Protein AF-A0A6S6PPZ7-F1 (afdb_monomer_lite)

Sequence (351 aa):
MKSNSYSPRLRQAYLVYDNSKENFHFLAGQAWSMLTPGRIGIVPRQESLPETIDAAMIAGQTWARQWQVRITQDFFKHKLWLGLSIENPQTLYDTTGYTTDGDERVLLPGGKVATINKDGTGLTNNGPFSNEIAPDVIAKIAYDPHWGHYEIEGIAHFAHDRVSWVGGGHNYTAPTGGGGGSMILPVIPHKVEVRIAGLAGYGIGRYGSVLLPDATINAQGKPQPLFSAQGTAGIIAHPSARFVVYGYFGTQWAGRNYSTLNGSAYGYGNPNAINTGCNIEMSSMPCTANIHSVMEGTIGAWWRFFKGRYGTVEFGTQLAYSRVQAYQGVGGKPHTSESQLFFDLRYLPFQ

Organism: Acetobacter aceti (NCBI:txid435)

Foldseek 3Di:
DQDDDPDDDDQWDWDKDQDPVQQKIKIFFWAKDQLFDAQAASDGPRGDADPDPDPLGFWQGFIHTFTKIKMKGADPNRFKMKMKMFTAADFFEDWFLFDADPQRWTQFPPGKTKPQWGQDPDPPDRDTDGPFPGTKMKIKMWGHDPWKIKMKMKIKGKRKMWIDDVPDTDIAIDIWMWMWMKMWGCPDPPFKIKIKIKIWIWQRQCRTSVSAGQFYAASSRHTGTKTKMKMKIKMWGPPDPFKIKMKMKIKIFTHWDWDADPLGTTGALGQAAWCQCVVPPPDPGDHSFRWGMKMKIKIKMKGFPDDDLQFTKIKMKMWMKMKTWGHHYHNGIDIDMDIDIDIDIDTGRDD

Secondary structure (DSSP, 8-state):
----SSS---S-EEEEEEETTTTEEEEEEEEE-TTSPBSSTT-TT-B-----S-TT--TT-B--EEEEEEEEEEETTTTEEEEEEEE-----EE-TTPEE-TTSPEEPTTS-EEESEEE--BTTB--EEE--SS-EEEEEEEE--SS-EEEEEEEEEEEEEEEEETTEEEEEEEEEEEEEEEEEEEEETTTEEEEEEEEEEES-GGGBTT---SEEE-TT--EEEPEEEEEEEEEEEEEETTEEEEEEEEEEEE--EEEEETTEEEEET-TT-B-TTTTSTT-SS-----EEEEEEEEEEEEEEEEEETTEEEEEEEEEEEEEEEEPPBBTB--EEEEEEEEEEEEEETT-

pLDDT: mean 91.88, std 10.16, range [36.62, 98.75]

Structure (mmCIF, N/CA/C/O backbone):
data_AF-A0A6S6PPZ7-F1
#
_entry.id   AF-A0A6S6PPZ7-F1
#
loop_
_atom_site.group_PDB
_atom_site.id
_atom_site.type_symbol
_atom_site.label_atom_id
_atom_site.label_alt_id
_atom_site.label_comp_id
_atom_site.label_asym_id
_atom_site.label_entity_id
_atom_site.label_seq_id
_atom_site.pdbx_PDB_ins_code
_atom_site.Cartn_x
_atom_site.Cartn_y
_atom_site.Cartn_z
_atom_site.occupancy
_atom_site.B_iso_or_equiv
_atom_site.auth_seq_id
_atom_site.auth_comp_id
_atom_site.auth_asym_id
_atom_site.auth_atom_id
_atom_site.pdbx_PDB_model_num
ATOM 1 N N . MET A 1 1 ? 5.567 -10.027 -0.190 1.00 36.62 1 MET A N 1
ATOM 2 C CA . MET A 1 1 ? 4.602 -10.759 0.673 1.00 36.62 1 MET A CA 1
ATOM 3 C C . MET A 1 1 ? 4.443 -10.045 2.028 1.00 36.62 1 MET A C 1
ATOM 5 O O . MET A 1 1 ? 5.303 -10.166 2.904 1.00 36.62 1 MET A O 1
ATOM 9 N N . LYS A 1 2 ? 3.387 -9.235 2.214 1.00 42.44 2 LYS A N 1
ATOM 10 C CA . LYS A 1 2 ? 3.214 -8.404 3.431 1.00 42.44 2 LYS A CA 1
ATOM 11 C C . LYS A 1 2 ? 2.820 -9.197 4.691 1.00 42.44 2 LYS A C 1
ATOM 13 O O . LYS A 1 2 ? 3.107 -8.764 5.807 1.00 42.44 2 LYS A O 1
ATOM 18 N N . SER A 1 3 ? 2.237 -10.383 4.527 1.00 47.03 3 SER A N 1
ATOM 19 C CA . SER A 1 3 ? 2.004 -11.379 5.580 1.00 47.03 3 SER A CA 1
ATOM 20 C C . SER A 1 3 ? 2.467 -12.742 5.051 1.00 47.03 3 SER A C 1
ATOM 22 O O . SER A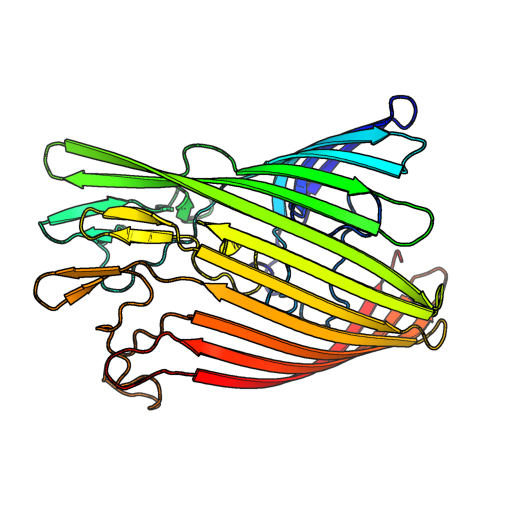 1 3 ? 2.163 -13.081 3.917 1.00 47.03 3 SER A O 1
ATOM 24 N N . ASN A 1 4 ? 3.254 -13.487 5.827 1.00 52.12 4 ASN A N 1
ATOM 25 C CA . ASN A 1 4 ? 3.601 -14.889 5.558 1.00 52.12 4 ASN A CA 1
ATOM 26 C C . ASN A 1 4 ? 3.372 -15.643 6.873 1.00 52.12 4 ASN A C 1
ATOM 28 O O . ASN A 1 4 ? 3.776 -15.137 7.923 1.00 52.12 4 ASN A O 1
ATOM 32 N N . SER A 1 5 ? 2.700 -16.790 6.801 1.00 57.59 5 SER A N 1
ATOM 33 C CA . SER A 1 5 ? 2.273 -17.587 7.956 1.00 57.59 5 SER A CA 1
ATOM 34 C C . SER A 1 5 ? 3.145 -18.824 8.206 1.00 57.59 5 SER A C 1
ATOM 36 O O . SER A 1 5 ? 2.936 -19.501 9.204 1.00 57.59 5 SER A O 1
ATOM 38 N N . TYR A 1 6 ? 4.110 -19.128 7.329 1.00 66.50 6 TYR A N 1
ATOM 39 C CA . TYR A 1 6 ? 4.909 -20.357 7.418 1.00 66.50 6 TYR A CA 1
ATOM 40 C C . TYR A 1 6 ? 6.131 -20.240 8.347 1.00 66.50 6 TYR A C 1
ATOM 42 O O . TYR A 1 6 ? 6.417 -21.149 9.117 1.00 66.50 6 TYR A O 1
ATOM 50 N N . SER A 1 7 ? 6.840 -19.108 8.307 1.00 77.69 7 SER A N 1
ATOM 51 C CA . SER A 1 7 ? 8.012 -18.844 9.157 1.00 77.69 7 SER A CA 1
ATOM 52 C C . SER A 1 7 ? 7.666 -17.823 10.240 1.00 77.69 7 SER A C 1
ATOM 54 O O . SER A 1 7 ? 7.069 -16.792 9.901 1.00 77.69 7 SER A O 1
ATOM 56 N N . PRO A 1 8 ? 8.095 -18.018 11.508 1.00 81.00 8 PRO A N 1
ATOM 57 C CA . PRO A 1 8 ? 8.067 -16.953 12.502 1.00 81.00 8 PRO A CA 1
ATOM 58 C C . PRO A 1 8 ? 8.709 -15.686 11.929 1.00 81.00 8 PRO A C 1
ATOM 60 O O . PRO A 1 8 ? 9.790 -15.732 11.341 1.00 81.00 8 PRO A O 1
ATOM 63 N N . ARG A 1 9 ? 8.015 -14.552 12.059 1.00 80.12 9 ARG A N 1
ATOM 64 C CA . ARG A 1 9 ? 8.489 -13.247 11.588 1.00 80.12 9 ARG A CA 1
ATOM 65 C C . ARG A 1 9 ? 8.015 -12.137 12.506 1.00 80.12 9 ARG A C 1
ATOM 67 O O . ARG A 1 9 ? 6.903 -12.185 13.035 1.00 80.12 9 ARG A O 1
ATOM 74 N N . LEU A 1 10 ? 8.830 -11.096 12.625 1.00 87.00 10 LEU A N 1
ATOM 75 C CA . LEU A 1 10 ? 8.452 -9.895 13.352 1.00 87.00 10 LEU A CA 1
ATOM 76 C C . LEU A 1 10 ? 7.278 -9.202 12.639 1.00 87.00 10 LEU A C 1
ATOM 78 O O . LEU A 1 10 ? 7.382 -8.828 11.468 1.00 87.00 10 LEU A O 1
ATOM 82 N N . ARG A 1 11 ? 6.145 -9.040 13.337 1.00 86.12 11 ARG A N 1
ATOM 83 C CA . ARG A 1 11 ? 5.008 -8.229 12.861 1.00 86.12 11 ARG A CA 1
ATOM 84 C C . ARG A 1 11 ? 5.074 -6.823 13.439 1.00 86.12 11 ARG A C 1
ATOM 86 O O . ARG A 1 11 ? 4.988 -5.869 12.672 1.00 86.12 11 ARG A O 1
ATOM 93 N N . GLN A 1 12 ? 5.242 -6.707 14.753 1.00 91.81 12 GLN A N 1
ATOM 94 C CA . GLN A 1 12 ? 5.376 -5.435 15.455 1.00 91.81 12 GLN A CA 1
ATOM 95 C C . GLN A 1 12 ? 6.341 -5.587 16.638 1.00 91.81 12 GLN A C 1
ATOM 97 O O . GLN A 1 12 ? 6.221 -6.551 17.391 1.00 91.81 12 GLN A O 1
ATOM 102 N N . ALA A 1 13 ? 7.274 -4.651 16.788 1.00 95.56 13 ALA A N 1
ATOM 103 C CA . ALA A 1 13 ? 8.125 -4.479 17.964 1.00 95.56 13 ALA A CA 1
ATOM 104 C C . ALA A 1 13 ? 8.526 -3.008 18.042 1.00 95.56 13 ALA A C 1
ATOM 106 O O . ALA A 1 13 ? 9.268 -2.519 17.191 1.00 95.56 13 ALA A O 1
ATOM 107 N N . TYR A 1 14 ? 7.994 -2.302 19.031 1.00 96.19 14 TYR A N 1
ATOM 108 C CA . TYR A 1 14 ? 8.165 -0.863 19.167 1.00 96.19 14 TYR A CA 1
ATOM 109 C C . TYR A 1 14 ? 8.052 -0.432 20.628 1.00 96.19 14 TYR A C 1
ATOM 111 O O . TYR A 1 14 ? 7.488 -1.139 21.464 1.00 96.19 14 TYR A O 1
ATOM 119 N N . LEU A 1 15 ? 8.593 0.746 20.907 1.00 96.88 15 LEU A N 1
ATOM 120 C CA . LEU A 1 15 ? 8.482 1.471 22.163 1.00 96.88 15 LEU A CA 1
ATOM 121 C C . LEU A 1 15 ? 7.444 2.581 22.004 1.00 96.88 15 LEU A C 1
ATOM 123 O O . LEU A 1 15 ? 7.346 3.179 20.931 1.00 96.88 15 LEU A O 1
ATOM 127 N N . VAL A 1 16 ? 6.695 2.854 23.071 1.00 96.12 16 VAL A N 1
ATOM 128 C CA . VAL A 1 16 ? 5.728 3.957 23.135 1.00 96.12 16 VAL A CA 1
ATOM 129 C C . VAL A 1 16 ? 5.995 4.789 24.376 1.00 96.12 16 VAL A C 1
ATOM 131 O O . VAL A 1 16 ? 6.239 4.242 25.452 1.00 96.12 16 VAL A O 1
ATOM 134 N N . TYR A 1 17 ? 5.910 6.101 24.215 1.00 95.69 17 TYR A N 1
ATOM 135 C CA . TYR A 1 17 ? 5.786 7.065 25.296 1.00 95.69 17 TYR A CA 1
ATOM 136 C C . TYR A 1 17 ? 4.481 7.839 25.091 1.00 95.69 17 TYR A C 1
ATOM 138 O O . TYR A 1 17 ? 4.272 8.404 24.020 1.00 95.69 17 TYR A O 1
ATOM 146 N N . ASP A 1 18 ? 3.612 7.831 26.098 1.00 93.69 18 ASP A N 1
ATOM 147 C CA . ASP A 1 18 ? 2.298 8.484 26.088 1.00 93.69 18 ASP A CA 1
ATOM 148 C C . ASP A 1 18 ? 2.219 9.402 27.310 1.00 93.69 18 ASP A C 1
ATOM 150 O O . ASP A 1 18 ? 2.434 8.960 28.447 1.00 93.69 18 ASP A O 1
ATOM 154 N N . ASN A 1 19 ? 1.970 10.689 27.074 1.00 92.00 19 ASN A N 1
ATOM 155 C CA . ASN A 1 19 ? 1.790 11.681 28.120 1.00 92.00 19 ASN A CA 1
ATOM 156 C C . ASN A 1 19 ? 0.467 12.422 27.933 1.00 92.00 19 ASN A C 1
ATOM 158 O O . ASN A 1 19 ? 0.399 13.478 27.304 1.00 92.00 19 ASN A O 1
ATOM 162 N N . SER A 1 20 ? -0.578 11.925 28.590 1.00 86.25 20 SER A N 1
ATOM 163 C CA . SER A 1 20 ? -1.918 12.519 28.537 1.00 86.25 20 SER A CA 1
ATOM 164 C C . SER A 1 20 ? -2.048 13.871 29.262 1.00 86.25 20 SER A C 1
ATOM 166 O O . SER A 1 20 ? -3.103 14.492 29.196 1.00 86.25 20 SER A O 1
ATOM 168 N N . LYS A 1 21 ? -1.021 14.346 29.987 1.00 88.88 21 LYS A N 1
ATOM 169 C CA . LYS A 1 21 ? -1.019 15.708 30.563 1.00 88.88 21 LYS A CA 1
ATOM 170 C C . LYS A 1 21 ? -0.572 16.747 29.542 1.00 88.88 21 LYS A C 1
ATOM 172 O O . LYS A 1 21 ? -1.095 17.857 29.528 1.00 88.88 21 LYS A O 1
ATOM 177 N N . GLU A 1 22 ? 0.405 16.381 28.720 1.00 90.06 22 GLU A N 1
ATOM 178 C CA . GLU A 1 22 ? 0.961 17.229 27.662 1.00 90.06 22 GLU A CA 1
ATOM 179 C C . GLU A 1 22 ? 0.326 16.941 26.298 1.00 90.06 22 GLU A C 1
ATOM 181 O O . GLU A 1 22 ? 0.608 17.656 25.342 1.00 90.06 22 GLU A O 1
ATOM 186 N N . ASN A 1 23 ? -0.551 15.931 26.216 1.00 95.44 23 ASN A N 1
ATOM 187 C CA . ASN A 1 23 ? -1.185 15.434 24.992 1.00 95.44 23 ASN A CA 1
ATOM 188 C C . ASN A 1 23 ? -0.170 15.047 23.906 1.00 95.44 23 ASN A C 1
ATOM 190 O O . ASN A 1 23 ? -0.438 15.190 22.713 1.00 95.44 23 ASN A O 1
ATOM 194 N N . PHE A 1 24 ? 1.007 14.596 24.340 1.00 96.50 24 PHE A N 1
ATOM 195 C CA . PHE A 1 24 ? 2.138 14.267 23.486 1.00 96.50 24 PHE A CA 1
ATOM 196 C C . PHE A 1 24 ? 2.392 12.767 23.510 1.00 96.50 24 PHE A C 1
ATOM 198 O O . PHE A 1 24 ? 2.483 12.158 24.581 1.00 96.50 24 PHE A O 1
ATOM 205 N N . HIS A 1 25 ? 2.584 12.191 22.326 1.00 97.12 25 HIS A N 1
ATOM 206 C CA . HIS A 1 25 ? 2.843 10.769 22.166 1.00 97.12 25 HIS A CA 1
ATOM 207 C C . HIS A 1 25 ? 3.958 10.518 21.162 1.00 97.12 25 HIS A C 1
ATOM 209 O O . HIS A 1 25 ? 4.099 11.203 20.145 1.00 97.12 25 HIS A O 1
ATOM 215 N N . PHE A 1 26 ? 4.738 9.485 21.441 1.00 97.19 26 PHE A N 1
ATOM 216 C CA . PHE A 1 26 ? 5.887 9.082 20.653 1.00 97.19 26 PHE A CA 1
ATOM 217 C C . PHE A 1 26 ? 5.904 7.565 20.480 1.00 97.19 26 PHE A C 1
ATOM 219 O O . PHE A 1 26 ? 5.652 6.817 21.426 1.00 97.19 26 PHE A O 1
ATOM 226 N N . LEU A 1 27 ? 6.250 7.107 19.279 1.00 97.88 27 LEU A N 1
ATOM 227 C CA . LEU A 1 27 ? 6.459 5.699 18.965 1.00 97.88 27 LEU A CA 1
ATOM 228 C C . LEU A 1 27 ? 7.752 5.525 18.168 1.00 97.88 27 LEU A C 1
ATOM 230 O O . LEU A 1 27 ? 7.992 6.251 17.206 1.00 97.88 27 LEU A O 1
ATOM 234 N N . ALA A 1 28 ? 8.549 4.516 18.521 1.00 98.00 28 ALA A N 1
ATOM 235 C CA . ALA A 1 28 ? 9.727 4.119 17.753 1.00 98.00 28 ALA A CA 1
ATOM 236 C C . ALA A 1 28 ? 9.835 2.596 17.638 1.00 98.00 28 ALA A C 1
ATOM 238 O O . ALA A 1 28 ? 9.816 1.886 18.642 1.00 98.00 28 ALA A O 1
ATOM 239 N N . GLY A 1 29 ? 9.969 2.088 16.416 1.00 96.75 29 GLY A N 1
ATOM 240 C CA . GLY A 1 29 ? 10.151 0.664 16.136 1.00 96.75 29 GLY A CA 1
ATOM 241 C C . GLY A 1 29 ? 9.355 0.185 14.928 1.00 96.75 2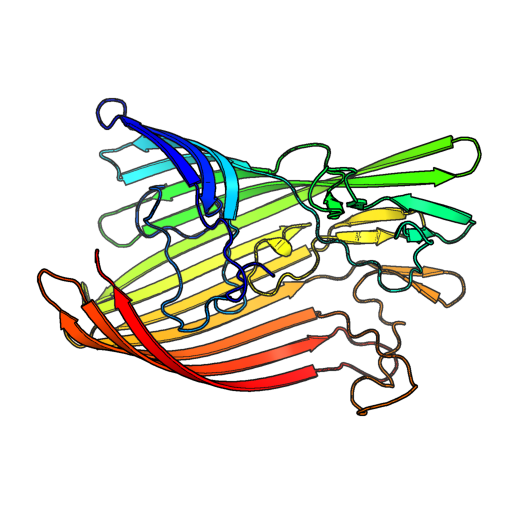9 GLY A C 1
ATOM 242 O O . GLY A 1 29 ? 8.852 0.986 14.145 1.00 96.75 29 GLY A O 1
ATOM 243 N N . GLN A 1 30 ? 9.226 -1.130 14.761 1.00 95.06 30 GLN A N 1
ATOM 244 C CA . GLN A 1 30 ? 8.389 -1.706 13.714 1.00 95.06 30 GLN A CA 1
ATOM 245 C C . GLN A 1 30 ? 6.919 -1.707 14.148 1.00 95.06 30 GLN A C 1
ATOM 247 O O . GLN A 1 30 ? 6.525 -2.501 15.001 1.00 95.06 30 GLN A O 1
ATOM 252 N N . ALA A 1 31 ? 6.098 -0.869 13.520 1.00 95.88 31 ALA A N 1
ATOM 253 C CA . ALA A 1 31 ? 4.658 -0.767 13.766 1.00 95.88 31 ALA A CA 1
ATOM 254 C C . ALA A 1 31 ? 3.882 -0.610 12.448 1.00 95.88 31 ALA A C 1
ATOM 256 O O . ALA A 1 31 ? 4.476 -0.568 11.367 1.00 95.88 31 ALA A O 1
ATOM 257 N N . TRP A 1 32 ? 2.552 -0.555 12.520 1.00 95.62 32 TRP A N 1
ATOM 258 C CA . TRP A 1 32 ? 1.717 -0.202 11.370 1.00 95.62 32 TRP A CA 1
ATOM 259 C C . TRP A 1 32 ? 2.056 1.190 10.853 1.00 95.62 32 TRP A C 1
ATOM 261 O O . TRP A 1 32 ? 2.179 2.110 11.656 1.00 95.62 32 TRP A O 1
ATOM 271 N N . SER A 1 33 ? 2.191 1.355 9.538 1.00 96.38 33 SER A N 1
ATOM 272 C CA . SER A 1 33 ? 2.396 2.665 8.909 1.00 96.38 33 SER A CA 1
ATOM 273 C C . SER A 1 33 ? 1.302 3.637 9.328 1.00 96.38 33 SER A C 1
ATOM 275 O O . SER A 1 33 ? 0.152 3.223 9.501 1.00 96.38 33 SER A O 1
ATOM 277 N N . MET A 1 34 ? 1.635 4.919 9.464 1.00 96.69 34 MET A N 1
ATOM 278 C CA . MET A 1 34 ? 0.658 5.948 9.808 1.00 96.69 34 MET A CA 1
ATOM 279 C C . MET A 1 34 ? -0.400 6.126 8.712 1.00 96.69 34 MET A C 1
ATOM 281 O O . MET A 1 34 ? -1.489 6.582 9.019 1.00 96.69 34 MET A O 1
ATOM 285 N N . LEU A 1 35 ? -0.143 5.665 7.482 1.00 97.19 35 LEU A N 1
ATOM 286 C CA . LEU A 1 35 ? -1.143 5.560 6.408 1.00 97.19 35 LEU A CA 1
ATOM 287 C C . LEU A 1 35 ? -2.211 4.478 6.649 1.00 97.19 35 LEU A C 1
ATOM 289 O O . LEU A 1 35 ? -3.189 4.402 5.912 1.00 97.19 35 LEU A O 1
ATOM 293 N N . THR A 1 36 ? -2.023 3.596 7.633 1.00 97.00 36 THR A N 1
ATOM 294 C CA . THR A 1 36 ? -3.037 2.588 7.974 1.00 97.00 36 THR A CA 1
ATOM 295 C C . THR A 1 36 ? -4.225 3.301 8.629 1.00 97.00 36 THR A C 1
ATOM 297 O O . THR A 1 36 ? -3.993 4.066 9.571 1.00 97.00 36 THR A O 1
ATOM 300 N N . PRO A 1 37 ? -5.470 3.065 8.173 1.00 96.75 37 PRO A N 1
ATOM 301 C CA . PRO A 1 37 ? -6.654 3.668 8.773 1.00 96.75 37 PRO A CA 1
ATOM 302 C C . PRO A 1 37 ? -6.759 3.397 10.276 1.00 96.75 37 PRO A C 1
ATOM 304 O O . PRO A 1 37 ? -6.497 2.275 10.721 1.00 96.75 37 PRO A O 1
ATOM 307 N N . GLY A 1 38 ? -7.146 4.406 11.048 1.00 96.25 38 GLY A N 1
ATOM 308 C CA . GLY A 1 38 ? -7.408 4.337 12.485 1.00 96.25 38 GLY A CA 1
ATOM 309 C C . GLY A 1 38 ? -8.884 4.107 12.817 1.00 96.25 38 GLY A C 1
ATOM 310 O O . GLY A 1 38 ? -9.766 4.241 11.970 1.00 96.25 38 GLY A O 1
ATOM 311 N N . ARG A 1 39 ? -9.166 3.705 14.061 1.00 95.38 39 ARG A N 1
ATOM 312 C CA . ARG A 1 39 ? -10.526 3.671 14.631 1.00 95.38 39 ARG A CA 1
ATOM 313 C C . ARG A 1 39 ? -10.850 4.892 15.483 1.00 95.38 39 ARG A C 1
ATOM 315 O O . ARG A 1 39 ? -12.025 5.195 15.671 1.00 95.38 39 ARG A O 1
ATOM 322 N N . ILE A 1 40 ? -9.821 5.513 16.051 1.00 95.12 40 ILE A N 1
ATOM 323 C CA . ILE A 1 40 ? -9.906 6.671 16.938 1.00 95.12 40 ILE A CA 1
ATOM 324 C C . ILE A 1 40 ? -8.525 7.322 17.038 1.00 95.12 40 ILE A C 1
ATOM 326 O O . ILE A 1 40 ? -7.521 6.619 17.211 1.00 95.12 40 ILE A O 1
ATOM 330 N N . GLY A 1 41 ? -8.477 8.652 16.954 1.00 95.94 41 GLY A N 1
ATOM 331 C CA . GLY A 1 41 ? -7.253 9.444 17.020 1.00 95.94 41 GLY A CA 1
ATOM 332 C C . GLY A 1 41 ? -6.133 8.924 16.118 1.00 95.94 41 GLY A C 1
ATOM 333 O O . GLY A 1 41 ? -6.376 8.356 15.058 1.00 95.94 41 GLY A O 1
ATOM 334 N N . ILE A 1 42 ? -4.886 9.089 16.565 1.00 96.75 42 ILE A N 1
ATOM 335 C CA . ILE A 1 42 ? -3.705 8.461 15.947 1.00 96.75 42 ILE A CA 1
ATOM 336 C C . ILE A 1 42 ? -3.036 7.568 16.998 1.00 96.75 42 ILE A C 1
ATOM 338 O O . ILE A 1 42 ? -1.880 7.749 17.377 1.00 96.75 42 ILE A O 1
ATOM 342 N N . VAL A 1 43 ? -3.807 6.611 17.517 1.00 94.19 43 VAL A N 1
ATOM 343 C CA . VAL A 1 43 ? -3.404 5.778 18.655 1.00 94.19 43 VAL A CA 1
ATOM 344 C C . VAL A 1 43 ? -2.857 4.430 18.164 1.00 94.19 43 VAL A C 1
ATOM 346 O O . VAL A 1 43 ? -3.555 3.711 17.441 1.00 94.19 43 VAL A O 1
ATOM 349 N N . PRO A 1 44 ? -1.629 4.031 18.552 1.00 91.88 44 PRO A N 1
ATOM 350 C CA . PRO A 1 44 ? -1.113 2.700 18.239 1.00 91.88 44 PRO A CA 1
ATOM 351 C C . PRO A 1 44 ? -2.060 1.611 18.753 1.00 91.88 44 PRO A C 1
ATOM 353 O O . PRO A 1 44 ? -2.599 1.745 19.850 1.00 91.88 44 PRO A O 1
ATOM 356 N N . ARG A 1 45 ? -2.217 0.505 18.012 1.00 90.50 45 ARG A N 1
ATOM 357 C CA . ARG A 1 45 ? -3.127 -0.620 18.340 1.00 90.50 45 ARG A CA 1
ATOM 358 C C . ARG A 1 45 ? -4.613 -0.349 18.105 1.00 90.50 45 ARG A C 1
ATOM 360 O O . ARG A 1 45 ? -5.419 -1.234 18.388 1.00 90.50 45 ARG A O 1
ATOM 367 N N . GLN A 1 46 ? -4.973 0.822 17.586 1.00 93.81 46 GLN A N 1
ATOM 368 C CA . GLN A 1 46 ? -6.342 1.165 17.193 1.00 93.81 46 GLN A CA 1
ATOM 369 C C . GLN A 1 46 ? -6.514 1.175 15.669 1.00 93.81 46 GLN A C 1
ATOM 371 O O . GLN A 1 46 ? -7.324 1.931 15.142 1.00 93.81 46 GLN A O 1
ATOM 376 N N . GLU A 1 47 ? -5.764 0.351 14.933 1.00 94.56 47 GLU A N 1
ATOM 377 C CA . GLU A 1 47 ? -5.882 0.290 13.475 1.00 94.56 47 GLU A CA 1
ATOM 378 C C . GLU A 1 47 ? -7.225 -0.325 13.040 1.00 94.56 47 GLU A C 1
ATOM 380 O O . GLU A 1 47 ? -7.684 -1.354 13.547 1.00 94.56 47 GLU A O 1
ATOM 385 N N . SER A 1 48 ? -7.858 0.302 12.056 1.00 93.31 48 SER A N 1
ATOM 386 C CA . SER A 1 48 ? -9.089 -0.154 11.427 1.00 93.31 48 SER A CA 1
ATOM 387 C C . SER A 1 48 ? -8.767 -1.106 10.286 1.00 93.31 48 SER A C 1
ATOM 389 O O . SER A 1 48 ? -8.585 -0.719 9.133 1.00 93.31 48 SER A O 1
ATOM 391 N N . LEU A 1 49 ? -8.648 -2.382 10.641 1.00 91.62 49 LEU A N 1
ATOM 392 C CA . LEU A 1 49 ? -8.422 -3.458 9.684 1.00 91.62 49 LEU A CA 1
ATOM 393 C C . LEU A 1 49 ? -9.757 -4.093 9.271 1.00 91.62 49 LEU A C 1
ATOM 395 O O . LEU A 1 49 ? -10.644 -4.214 10.125 1.00 91.62 49 LEU A O 1
ATOM 399 N N . PRO A 1 50 ? -9.896 -4.541 8.010 1.00 92.06 50 PRO A N 1
ATOM 400 C CA . PRO A 1 50 ? -11.060 -5.301 7.575 1.00 92.06 50 PRO A CA 1
ATOM 401 C C . PRO A 1 50 ? -11.246 -6.568 8.418 1.00 92.06 50 PRO A C 1
ATOM 403 O O . PRO A 1 50 ? -10.280 -7.237 8.781 1.00 92.06 50 PRO A O 1
ATOM 406 N N . GLU A 1 51 ? -12.496 -6.938 8.686 1.00 92.38 51 GLU A N 1
ATOM 407 C CA . GLU A 1 51 ? -12.881 -8.153 9.421 1.00 92.38 51 GLU A CA 1
ATOM 408 C C . GLU A 1 51 ? -12.637 -9.444 8.623 1.00 92.38 51 GLU A C 1
ATOM 410 O O . GLU A 1 51 ? -13.012 -10.528 9.071 1.00 92.38 51 GLU A O 1
ATOM 415 N N . THR A 1 52 ? -12.019 -9.340 7.448 1.00 92.62 52 THR A N 1
ATOM 416 C CA . THR A 1 52 ? -11.774 -10.457 6.547 1.00 92.62 52 THR A CA 1
ATOM 417 C C . THR A 1 52 ? -10.941 -11.559 7.209 1.00 92.62 52 THR A C 1
ATOM 419 O O . THR A 1 52 ? -10.073 -11.313 8.051 1.00 92.62 52 THR A O 1
ATOM 422 N N . ILE A 1 53 ? -11.194 -12.802 6.809 1.00 92.00 53 ILE A N 1
ATOM 423 C CA . ILE A 1 53 ? -10.429 -13.978 7.225 1.00 92.00 53 ILE A CA 1
ATOM 424 C C . ILE A 1 53 ? -9.004 -13.922 6.670 1.00 92.00 53 ILE A C 1
ATOM 426 O O . ILE A 1 53 ? -8.061 -14.250 7.391 1.00 92.00 53 ILE A O 1
ATOM 430 N N . ASP A 1 54 ? -8.841 -13.468 5.427 1.00 83.75 54 ASP A N 1
ATOM 431 C CA . ASP A 1 54 ? -7.536 -13.411 4.776 1.00 83.75 54 ASP A CA 1
ATOM 432 C C . ASP A 1 54 ? -6.563 -12.469 5.511 1.00 83.75 54 ASP A C 1
ATOM 434 O O . ASP A 1 54 ? -6.822 -11.281 5.730 1.00 83.75 54 ASP A O 1
ATOM 438 N N . ALA A 1 55 ? -5.396 -13.011 5.861 1.00 77.25 55 ALA A N 1
ATOM 439 C CA . ALA A 1 55 ? -4.314 -12.293 6.516 1.00 77.25 55 ALA A CA 1
ATOM 440 C C . ALA A 1 55 ? -3.571 -11.311 5.587 1.00 77.25 55 ALA A C 1
ATOM 442 O O . ALA A 1 55 ? -2.798 -10.486 6.092 1.00 77.25 55 ALA A O 1
ATOM 443 N N . ALA A 1 56 ? -3.756 -11.410 4.266 1.00 78.94 56 ALA A N 1
ATOM 444 C CA . ALA A 1 56 ? -3.240 -10.464 3.277 1.00 78.94 56 ALA A CA 1
ATOM 445 C C . ALA A 1 56 ? -4.093 -9.189 3.149 1.00 78.94 56 ALA A C 1
ATOM 447 O O . ALA A 1 56 ? -3.584 -8.200 2.620 1.00 78.94 56 ALA A O 1
ATOM 448 N N . MET A 1 57 ? -5.296 -9.184 3.744 1.00 89.25 57 MET A N 1
ATOM 449 C CA . MET A 1 57 ? -6.319 -8.134 3.648 1.00 89.25 57 MET A CA 1
ATOM 450 C C . MET A 1 57 ? -6.876 -7.955 2.237 1.00 89.25 57 MET A C 1
ATOM 452 O O . MET A 1 57 ? -6.185 -8.170 1.247 1.00 89.25 57 MET A O 1
ATOM 456 N N . ILE A 1 58 ? -8.115 -7.466 2.171 1.00 94.00 58 ILE A N 1
ATOM 457 C CA . ILE A 1 58 ? -8.795 -7.152 0.913 1.00 94.00 58 ILE A CA 1
ATOM 458 C C . ILE A 1 58 ? -7.950 -6.237 0.013 1.00 94.00 58 ILE A C 1
ATOM 460 O O . ILE A 1 58 ? -7.230 -5.343 0.493 1.00 94.00 58 ILE A O 1
ATOM 464 N N . ALA A 1 59 ? -8.061 -6.437 -1.302 1.00 94.69 59 ALA A N 1
ATOM 465 C CA . ALA A 1 59 ? -7.501 -5.529 -2.300 1.00 94.69 59 ALA A CA 1
ATOM 466 C C . ALA A 1 59 ? -7.834 -4.058 -1.986 1.00 94.69 59 ALA A C 1
ATOM 468 O O . ALA A 1 59 ? -8.934 -3.726 -1.564 1.00 94.69 59 ALA A O 1
ATOM 469 N N . GLY A 1 60 ? -6.875 -3.154 -2.186 1.00 94.69 60 GLY A N 1
ATOM 470 C CA . GLY A 1 60 ? -7.075 -1.723 -1.944 1.00 94.69 60 GLY A CA 1
ATOM 471 C C . GLY A 1 60 ? -6.911 -1.253 -0.496 1.00 94.69 60 GLY A C 1
ATOM 472 O O . GLY A 1 60 ? -6.823 -0.046 -0.271 1.00 94.69 60 GLY A O 1
ATOM 473 N N . GLN A 1 61 ? -6.823 -2.156 0.490 1.00 95.94 61 GLN A N 1
ATOM 474 C CA . GLN A 1 61 ? -6.551 -1.759 1.873 1.00 95.94 61 GLN A CA 1
ATOM 475 C C . GLN A 1 61 ? -5.167 -1.104 1.972 1.00 95.94 61 GLN A C 1
ATOM 477 O O . GLN A 1 61 ? -4.156 -1.684 1.567 1.00 95.94 61 GLN A O 1
ATOM 482 N N . THR A 1 62 ? -5.119 0.094 2.555 1.00 96.06 62 THR A N 1
ATOM 483 C CA . THR A 1 62 ? -3.871 0.809 2.839 1.00 96.06 62 THR A CA 1
ATOM 484 C C . THR A 1 62 ? -3.250 0.290 4.118 1.00 96.06 62 THR A C 1
ATOM 486 O O . THR A 1 62 ? -3.849 0.383 5.190 1.00 96.06 62 THR A O 1
ATOM 489 N N . TRP A 1 63 ? -2.053 -0.285 4.001 1.00 93.88 63 TRP A N 1
ATOM 490 C CA . TRP A 1 63 ? -1.261 -0.719 5.139 1.00 93.88 63 TRP A CA 1
ATOM 491 C C . TRP A 1 63 ? 0.188 -1.044 4.776 1.00 93.88 63 TRP A C 1
ATOM 493 O O . TRP A 1 63 ? 0.505 -1.562 3.705 1.00 93.88 63 TRP A O 1
ATOM 503 N N . ALA A 1 64 ? 1.069 -0.862 5.749 1.00 93.38 64 ALA A N 1
ATOM 504 C CA . ALA A 1 64 ? 2.382 -1.488 5.795 1.00 93.38 64 ALA A CA 1
ATOM 505 C C . ALA A 1 64 ? 2.754 -1.723 7.262 1.00 93.38 64 ALA A C 1
ATOM 507 O O . ALA A 1 64 ? 2.177 -1.105 8.157 1.00 93.38 64 ALA A O 1
ATOM 508 N N . ARG A 1 65 ? 3.708 -2.617 7.528 1.00 91.94 65 ARG A N 1
ATOM 509 C CA . ARG A 1 65 ? 4.368 -2.689 8.836 1.00 91.94 65 ARG A CA 1
ATOM 510 C C . ARG A 1 65 ? 5.851 -2.507 8.622 1.00 91.94 65 ARG A C 1
ATOM 512 O O . ARG A 1 65 ? 6.460 -3.315 7.927 1.00 91.94 65 ARG A O 1
ATOM 519 N N . GLN A 1 66 ? 6.399 -1.452 9.197 1.00 91.75 66 GLN A N 1
ATOM 520 C CA . GLN A 1 66 ? 7.773 -1.054 8.954 1.00 91.75 66 GLN A CA 1
ATOM 521 C C . GLN A 1 66 ? 8.344 -0.297 10.140 1.00 91.75 66 GLN A C 1
ATOM 523 O O . GLN A 1 66 ? 7.602 0.199 10.994 1.00 91.75 66 GLN A O 1
ATOM 528 N N . TRP A 1 67 ? 9.673 -0.273 10.194 1.00 94.56 67 TRP A N 1
ATOM 529 C CA . TRP A 1 67 ? 10.411 0.544 11.142 1.00 94.56 67 TRP A CA 1
ATOM 530 C C . TRP A 1 67 ? 10.061 2.008 10.927 1.00 94.56 67 TRP A C 1
ATOM 532 O O . TRP A 1 67 ? 10.046 2.486 9.793 1.00 94.56 67 TRP A O 1
ATOM 542 N N . GLN A 1 68 ? 9.740 2.688 12.017 1.00 96.88 68 GLN A N 1
ATOM 543 C CA . GLN A 1 68 ? 9.339 4.078 11.991 1.00 96.88 68 GLN A CA 1
ATOM 544 C C . GLN A 1 68 ? 9.666 4.788 13.297 1.00 96.88 68 GLN A C 1
ATOM 546 O O . GLN A 1 68 ? 9.785 4.161 14.355 1.00 96.88 68 GLN A O 1
ATOM 551 N N . VAL A 1 69 ? 9.727 6.110 13.204 1.00 98.06 69 VAL A N 1
ATOM 552 C CA . VAL A 1 69 ? 9.588 7.029 14.328 1.00 98.06 69 VAL A CA 1
ATOM 553 C C . VAL A 1 69 ? 8.350 7.873 14.067 1.00 98.06 69 VAL A C 1
ATOM 555 O O . VAL A 1 69 ? 8.190 8.406 12.972 1.00 98.06 69 VAL A O 1
ATOM 558 N N . ARG A 1 70 ? 7.467 7.984 15.054 1.00 97.69 70 ARG A N 1
ATOM 559 C CA . ARG A 1 70 ? 6.212 8.727 14.967 1.00 97.69 70 ARG A CA 1
ATOM 560 C C . ARG A 1 70 ? 6.062 9.631 16.177 1.00 97.69 70 ARG A C 1
ATOM 562 O O . ARG A 1 70 ? 6.267 9.192 17.305 1.00 97.69 70 ARG A O 1
ATOM 569 N N . ILE A 1 71 ? 5.650 10.864 15.923 1.00 98.00 71 ILE A N 1
ATOM 570 C CA . ILE A 1 71 ? 5.238 11.828 16.937 1.00 98.00 71 ILE A CA 1
ATOM 571 C C . ILE A 1 71 ? 3.787 12.191 16.657 1.00 98.00 71 ILE A C 1
ATOM 573 O O . ILE A 1 71 ? 3.430 12.479 15.513 1.00 98.00 71 ILE A O 1
ATOM 577 N N . THR A 1 72 ? 2.954 12.187 17.691 1.00 97.69 72 THR A N 1
ATOM 578 C CA . THR A 1 72 ? 1.567 12.635 17.596 1.00 97.69 72 THR A CA 1
ATOM 579 C C . THR A 1 72 ? 1.222 13.543 18.758 1.00 97.69 72 THR A C 1
ATOM 581 O O . THR A 1 72 ? 1.626 13.290 19.890 1.00 97.69 72 THR A O 1
ATOM 584 N N . GLN A 1 73 ? 0.438 14.571 18.474 1.00 97.62 73 GLN A N 1
ATOM 585 C CA . GLN A 1 73 ? -0.077 15.509 19.455 1.00 97.62 73 GLN A CA 1
ATOM 586 C C . GLN A 1 73 ? -1.595 15.561 19.333 1.00 97.62 73 GLN A C 1
ATOM 588 O O . GLN A 1 73 ? -2.121 15.638 18.217 1.00 97.62 73 GLN A O 1
ATOM 593 N N . ASP A 1 74 ? -2.293 15.563 20.461 1.00 96.81 74 ASP A N 1
ATOM 594 C CA . ASP A 1 74 ? -3.743 15.696 20.492 1.00 96.81 74 ASP A CA 1
ATOM 595 C C . ASP A 1 74 ? -4.217 17.012 21.134 1.00 96.81 74 ASP A C 1
ATOM 597 O O . ASP A 1 74 ? -3.524 17.675 21.911 1.00 96.81 74 ASP A O 1
ATOM 601 N N . PHE A 1 75 ? -5.409 17.440 20.726 1.00 96.00 75 PHE A N 1
ATOM 602 C CA . PHE A 1 75 ? -5.982 18.743 21.037 1.00 96.00 75 PHE A CA 1
ATOM 603 C C . PHE A 1 75 ? -7.488 18.638 21.293 1.00 96.00 75 PHE A C 1
ATOM 605 O O . PHE A 1 75 ? -8.155 17.659 20.951 1.00 96.00 75 PHE A O 1
ATOM 612 N N . PHE A 1 76 ? -8.048 19.704 21.874 1.00 94.12 76 PHE A N 1
ATOM 613 C CA . PHE A 1 76 ? -9.491 19.863 22.093 1.00 94.12 76 PHE A CA 1
ATOM 614 C C . PHE A 1 76 ? -10.139 18.692 22.847 1.00 94.12 76 PHE A C 1
ATOM 616 O O . PHE A 1 76 ? -11.241 18.265 22.502 1.00 94.12 76 PHE A O 1
ATOM 623 N N . LYS A 1 77 ? -9.469 18.210 23.905 1.00 91.12 77 LYS A N 1
ATOM 624 C CA . LYS A 1 77 ? -9.866 17.022 24.684 1.00 91.12 77 LYS A CA 1
ATOM 625 C C . LYS A 1 77 ? -9.882 15.759 23.810 1.00 91.12 77 LYS A C 1
ATOM 627 O O . LYS A 1 77 ? -10.913 15.098 23.714 1.00 91.12 77 LYS A O 1
ATOM 632 N N . HIS A 1 78 ? -8.750 15.467 23.163 1.00 92.00 78 HIS A N 1
ATOM 633 C CA . HIS A 1 78 ? -8.540 14.293 22.306 1.00 92.00 78 HIS A CA 1
ATOM 634 C C . HIS A 1 78 ? -9.447 14.214 21.064 1.00 92.00 78 HIS A C 1
ATOM 636 O O . HIS A 1 78 ? -9.686 13.127 20.546 1.00 92.00 78 HIS A O 1
ATOM 642 N N . LYS A 1 79 ? -9.973 15.350 20.583 1.00 95.81 79 LYS A N 1
ATOM 643 C CA . LYS A 1 79 ? -10.857 15.391 19.404 1.00 95.81 79 LYS A CA 1
ATOM 644 C C . LYS A 1 79 ? -10.118 15.642 18.101 1.00 95.81 79 LYS A C 1
ATOM 646 O O . LYS A 1 79 ? -10.625 15.280 17.051 1.00 95.81 79 LYS A O 1
ATOM 651 N N . LEU A 1 80 ? -8.975 16.318 18.145 1.00 97.88 80 LEU A N 1
ATOM 652 C CA . LEU A 1 80 ? -8.148 16.577 16.971 1.00 97.88 80 LEU A CA 1
ATOM 653 C C . LEU A 1 80 ? -6.748 16.059 17.248 1.00 97.88 80 LEU A C 1
ATOM 655 O O . LEU A 1 80 ? -6.175 16.386 18.281 1.00 97.88 80 LEU A O 1
ATOM 659 N N . TRP A 1 81 ? -6.201 15.310 16.306 1.00 98.38 81 TRP A N 1
ATOM 660 C CA . TRP A 1 81 ? -4.881 14.713 16.391 1.00 98.38 81 TRP A CA 1
ATOM 661 C C . TRP A 1 81 ? -4.062 15.127 15.184 1.00 98.38 81 TRP A C 1
ATOM 663 O O . TRP A 1 81 ? -4.551 15.092 14.056 1.00 98.38 81 TRP A O 1
ATOM 673 N N . LEU A 1 82 ? -2.810 15.491 15.427 1.00 98.56 82 LEU A N 1
ATOM 674 C CA . LEU A 1 82 ? -1.811 15.742 14.399 1.00 98.56 82 LEU A CA 1
ATOM 675 C C . LEU A 1 82 ? -0.682 14.736 14.579 1.00 98.56 82 LEU A C 1
ATOM 677 O O . LEU A 1 82 ? -0.212 14.527 15.695 1.00 98.56 82 LEU A O 1
ATOM 681 N N . GLY A 1 83 ? -0.243 14.123 13.488 1.00 98.31 83 GLY A N 1
ATOM 682 C CA . GLY A 1 83 ? 0.814 13.125 13.485 1.00 98.31 83 GLY A CA 1
ATOM 683 C C . GLY A 1 83 ? 1.828 13.367 12.380 1.00 98.31 83 GLY A C 1
ATOM 684 O O . GLY A 1 83 ? 1.471 13.764 11.270 1.00 98.31 83 GLY A O 1
ATOM 685 N N . LEU A 1 84 ? 3.089 13.078 12.686 1.00 98.56 84 LEU A N 1
ATOM 686 C CA . LEU A 1 84 ? 4.194 13.014 11.736 1.00 98.56 84 LEU A CA 1
ATOM 687 C C . LEU A 1 84 ? 4.951 11.703 11.967 1.00 98.56 84 LEU A C 1
ATOM 689 O O . LEU A 1 84 ? 5.332 11.407 13.102 1.00 98.56 84 LEU A O 1
ATOM 693 N N . SER A 1 85 ? 5.188 10.925 10.912 1.00 98.38 85 SER A N 1
ATOM 694 C CA . SER A 1 85 ? 6.059 9.753 10.961 1.00 98.38 85 SER A CA 1
ATOM 695 C C . SER A 1 85 ? 7.134 9.791 9.884 1.00 98.38 85 SER A C 1
ATOM 697 O O . SER A 1 85 ? 6.946 10.319 8.789 1.00 98.38 85 SER A O 1
ATOM 699 N N . ILE A 1 86 ? 8.282 9.227 10.241 1.00 98.06 86 ILE A N 1
ATOM 700 C CA . ILE A 1 86 ? 9.391 8.922 9.350 1.00 98.06 86 ILE A CA 1
ATOM 701 C C . ILE A 1 86 ? 9.498 7.403 9.322 1.00 98.06 86 ILE A C 1
ATOM 703 O O . ILE A 1 86 ? 9.692 6.777 10.368 1.00 98.06 86 ILE A O 1
ATOM 707 N N . GLU A 1 87 ? 9.336 6.806 8.150 1.00 95.94 87 GLU A N 1
ATOM 708 C CA . GLU A 1 87 ? 9.181 5.365 7.973 1.00 95.94 87 GLU A CA 1
ATOM 709 C C . GLU A 1 87 ? 10.220 4.805 6.996 1.00 95.94 87 GLU A C 1
ATOM 711 O O . GLU A 1 87 ? 10.710 5.504 6.110 1.00 95.94 87 GLU A O 1
ATOM 716 N N . ASN A 1 88 ? 10.579 3.531 7.170 1.00 93.19 88 ASN A N 1
ATOM 717 C CA . ASN A 1 88 ? 11.572 2.873 6.325 1.00 93.19 88 ASN A CA 1
ATOM 718 C C . ASN A 1 88 ? 11.138 2.895 4.844 1.00 93.19 88 ASN A C 1
ATOM 720 O O . ASN A 1 88 ? 10.079 2.340 4.527 1.00 93.19 88 ASN A O 1
ATOM 724 N N . PRO A 1 89 ? 11.939 3.487 3.943 1.00 90.81 89 PRO A N 1
ATOM 725 C CA . PRO A 1 89 ? 11.561 3.649 2.551 1.00 90.81 89 PRO A CA 1
ATOM 726 C C . PRO A 1 89 ? 11.760 2.344 1.782 1.00 90.81 89 PRO A C 1
ATOM 728 O O . PRO A 1 89 ? 12.656 1.550 2.080 1.00 90.81 89 PRO A O 1
ATOM 731 N N . GLN A 1 90 ? 10.926 2.123 0.771 1.00 89.56 90 GLN A N 1
ATOM 732 C CA . GLN A 1 90 ? 11.136 1.058 -0.204 1.00 89.56 90 GLN A CA 1
ATOM 733 C C . GLN A 1 90 ? 10.409 1.400 -1.502 1.00 89.56 90 GLN A C 1
ATOM 735 O O . GLN A 1 90 ? 9.250 1.779 -1.421 1.00 89.56 90 GLN A O 1
ATOM 740 N N . THR A 1 91 ? 11.026 1.206 -2.665 1.00 91.69 91 THR A N 1
ATOM 741 C CA . THR A 1 91 ? 10.355 1.325 -3.970 1.00 91.69 91 THR A CA 1
ATOM 742 C C . THR A 1 91 ? 10.176 -0.056 -4.588 1.00 91.69 91 THR A C 1
ATOM 744 O O . THR A 1 91 ? 11.137 -0.803 -4.782 1.00 91.69 91 THR A O 1
ATOM 747 N N . LEU A 1 92 ? 8.946 -0.406 -4.949 1.00 92.00 92 LEU A N 1
ATOM 748 C CA . LEU A 1 92 ? 8.659 -1.573 -5.779 1.00 92.00 92 LEU A CA 1
ATOM 749 C C . LEU A 1 92 ? 8.786 -1.200 -7.255 1.00 92.00 92 LEU A C 1
ATOM 751 O O . LEU A 1 92 ? 7.859 -0.655 -7.855 1.00 92.00 92 LEU A O 1
ATOM 755 N N . TYR A 1 93 ? 9.945 -1.498 -7.831 1.00 93.12 93 TYR A N 1
ATOM 756 C CA . TYR A 1 93 ? 10.195 -1.307 -9.253 1.00 93.12 93 TYR A CA 1
ATOM 757 C C . TYR A 1 93 ? 9.638 -2.460 -10.089 1.00 93.12 93 TYR A C 1
ATOM 759 O O . TYR A 1 93 ? 9.899 -3.627 -9.803 1.00 93.12 93 TYR A O 1
ATOM 767 N N . ASP A 1 94 ? 8.950 -2.120 -11.174 1.00 93.56 94 ASP A N 1
ATOM 768 C CA . ASP A 1 94 ? 8.717 -3.019 -12.298 1.00 93.56 94 ASP A CA 1
ATOM 769 C C . ASP A 1 94 ? 9.743 -2.739 -13.408 1.00 93.56 94 ASP A C 1
ATOM 771 O O . ASP A 1 94 ? 9.978 -1.593 -13.797 1.00 93.56 94 ASP A O 1
ATOM 775 N N . THR A 1 95 ? 10.384 -3.792 -13.906 1.00 93.38 95 THR A N 1
ATOM 776 C CA . THR A 1 95 ? 11.433 -3.720 -14.935 1.00 93.38 95 THR A CA 1
ATOM 777 C C . THR A 1 95 ? 11.031 -4.485 -16.191 1.00 93.38 95 THR A C 1
ATOM 779 O O . THR A 1 95 ? 11.870 -5.026 -16.913 1.00 93.38 95 THR A O 1
ATOM 782 N N . THR A 1 96 ? 9.731 -4.515 -16.486 1.00 91.81 96 THR A N 1
ATOM 783 C CA . THR A 1 96 ? 9.191 -5.151 -17.685 1.00 91.81 96 THR A CA 1
ATOM 784 C C . THR A 1 96 ? 9.912 -4.673 -18.943 1.00 91.81 96 THR A C 1
ATOM 786 O O . THR A 1 96 ? 10.102 -3.475 -19.174 1.00 91.81 96 THR A O 1
ATOM 789 N N . GLY A 1 97 ? 10.292 -5.636 -19.781 1.00 90.25 97 GLY A N 1
ATOM 790 C CA . GLY A 1 97 ? 10.991 -5.388 -21.039 1.00 90.25 97 GLY A CA 1
ATOM 791 C C . GLY A 1 97 ? 12.509 -5.274 -20.908 1.00 90.25 97 GLY A C 1
ATOM 792 O O . GLY A 1 97 ? 13.186 -5.235 -21.932 1.00 90.25 97 GLY A O 1
ATOM 793 N N . TYR A 1 98 ? 13.059 -5.263 -19.691 1.00 92.25 98 TYR A N 1
ATOM 794 C CA . TYR A 1 98 ? 14.502 -5.301 -19.466 1.00 92.25 98 TYR A CA 1
ATOM 795 C C . TYR A 1 98 ? 14.977 -6.699 -19.063 1.00 92.25 98 TYR A C 1
ATOM 797 O O . TYR A 1 98 ? 14.222 -7.515 -18.539 1.00 92.25 98 TYR A O 1
ATOM 805 N N . THR A 1 99 ? 16.259 -6.962 -19.295 1.00 91.00 99 THR A N 1
ATOM 806 C CA . THR A 1 99 ? 16.962 -8.153 -18.801 1.00 91.00 99 THR A CA 1
ATOM 807 C C . THR A 1 99 ? 17.842 -7.778 -17.616 1.00 91.00 99 THR A C 1
ATOM 809 O O . THR A 1 99 ? 18.256 -6.624 -17.503 1.00 91.00 99 THR A O 1
ATOM 812 N N . THR A 1 100 ? 18.176 -8.739 -16.762 1.00 88.81 100 THR A N 1
ATOM 813 C CA . THR A 1 100 ? 19.115 -8.530 -15.654 1.00 88.81 100 THR A CA 1
ATOM 814 C C . THR A 1 100 ? 20.495 -9.125 -15.942 1.00 88.81 100 THR A C 1
ATOM 816 O O . THR A 1 100 ? 20.625 -10.042 -16.755 1.00 88.81 100 THR A O 1
ATOM 819 N N . ASP A 1 101 ? 21.537 -8.579 -15.312 1.00 84.00 101 ASP A N 1
ATOM 820 C CA . ASP A 1 101 ? 22.866 -9.196 -15.254 1.00 84.00 101 ASP A CA 1
ATOM 821 C C . ASP A 1 101 ? 22.931 -10.281 -14.158 1.00 84.00 101 ASP A C 1
ATOM 823 O O . ASP A 1 101 ? 21.945 -10.561 -13.472 1.00 84.00 101 ASP A O 1
ATOM 827 N N . GLY A 1 102 ? 24.096 -10.918 -14.002 1.00 74.62 102 GLY A N 1
ATOM 828 C CA . GLY A 1 102 ? 24.312 -11.950 -12.978 1.00 74.62 102 GLY A CA 1
ATOM 829 C C . GLY A 1 102 ? 24.248 -11.446 -11.529 1.00 74.62 102 GLY A C 1
ATOM 830 O O . GLY A 1 102 ? 24.202 -12.266 -10.621 1.00 74.62 102 GLY A O 1
ATOM 831 N N . ASP A 1 103 ? 24.219 -10.126 -11.323 1.00 75.12 103 ASP A N 1
ATOM 832 C CA . ASP A 1 103 ? 24.066 -9.461 -10.026 1.00 75.12 103 ASP A CA 1
ATOM 833 C C . ASP A 1 103 ? 22.655 -8.848 -9.870 1.00 75.12 103 ASP A C 1
ATOM 835 O O . ASP A 1 103 ? 22.464 -7.917 -9.084 1.00 75.12 103 ASP A O 1
ATOM 839 N N . GLU A 1 104 ? 21.685 -9.316 -10.666 1.00 78.31 104 GLU A N 1
ATOM 840 C CA . GLU A 1 104 ? 20.290 -8.851 -10.707 1.00 78.31 104 GLU A CA 1
ATOM 841 C C . GLU A 1 104 ? 20.110 -7.358 -11.041 1.00 78.31 104 GLU A C 1
ATOM 843 O O . GLU A 1 104 ? 19.041 -6.775 -10.842 1.00 78.31 104 GLU A O 1
ATOM 848 N N . ARG A 1 105 ? 21.132 -6.710 -11.609 1.00 87.75 105 ARG A N 1
ATOM 849 C CA . ARG A 1 105 ? 21.028 -5.321 -12.061 1.00 87.75 105 ARG A CA 1
ATOM 850 C C . ARG A 1 105 ? 20.374 -5.263 -13.422 1.00 87.75 105 ARG A C 1
ATOM 852 O O . ARG A 1 105 ? 20.561 -6.138 -14.259 1.00 87.75 105 ARG A O 1
ATOM 859 N N . VAL A 1 106 ? 19.662 -4.182 -13.689 1.00 91.94 106 VAL A N 1
ATOM 860 C CA . VAL A 1 106 ? 18.907 -4.032 -14.926 1.00 91.94 106 VAL A CA 1
ATOM 861 C C . VAL A 1 106 ? 19.827 -3.588 -16.062 1.00 91.94 106 VAL A C 1
ATOM 863 O O . VAL A 1 106 ? 20.408 -2.502 -16.018 1.00 91.94 106 VAL A O 1
ATOM 866 N N . LEU A 1 107 ? 19.943 -4.410 -17.101 1.00 93.81 107 LEU A N 1
ATOM 867 C CA . LEU A 1 107 ? 20.674 -4.086 -18.322 1.00 93.81 107 LEU A CA 1
ATOM 868 C C . LEU A 1 107 ? 19.853 -3.107 -19.164 1.00 93.81 107 LEU A C 1
ATOM 870 O O . LEU A 1 107 ? 18.735 -3.404 -19.591 1.00 93.81 107 LEU A O 1
ATOM 874 N N . LEU A 1 108 ? 20.422 -1.932 -19.414 1.00 93.75 108 LEU A N 1
ATOM 875 C CA . LEU A 1 108 ? 19.779 -0.873 -20.179 1.00 93.75 108 LEU A CA 1
ATOM 876 C C . LEU A 1 108 ? 20.190 -0.930 -21.654 1.00 93.75 108 LEU A C 1
ATOM 878 O O . LEU A 1 108 ? 21.331 -1.292 -21.978 1.00 93.75 108 LEU A O 1
ATOM 882 N N . PRO A 1 109 ? 19.320 -0.465 -22.566 1.00 88.31 109 PRO A N 1
ATOM 883 C CA . PRO A 1 109 ? 19.712 -0.212 -23.943 1.00 88.31 109 PRO A CA 1
ATOM 884 C C . PRO A 1 109 ? 20.950 0.697 -24.021 1.00 88.31 109 PRO A C 1
ATOM 886 O O . PRO A 1 109 ? 21.023 1.740 -23.372 1.00 88.31 109 PRO A O 1
ATOM 889 N N . GLY A 1 110 ? 21.938 0.302 -24.827 1.00 85.06 110 GLY A N 1
ATOM 890 C CA . GLY A 1 110 ? 23.200 1.040 -24.964 1.00 85.06 110 GLY A CA 1
ATOM 891 C C . GLY A 1 110 ? 24.303 0.640 -23.975 1.00 85.06 110 GLY A C 1
ATOM 892 O O . GLY A 1 110 ? 25.278 1.374 -23.842 1.00 85.06 110 GLY A O 1
ATOM 893 N N . GLY A 1 111 ? 24.175 -0.507 -23.294 1.00 88.31 111 GLY A N 1
ATOM 894 C CA . GLY A 1 111 ? 25.264 -1.125 -22.521 1.00 88.31 111 GLY A CA 1
ATOM 895 C C . GLY A 1 111 ? 25.503 -0.519 -21.135 1.00 88.31 111 GLY A C 1
ATOM 896 O O . GLY A 1 111 ? 26.533 -0.780 -20.516 1.00 88.31 111 GLY A O 1
ATOM 897 N N . LYS A 1 112 ? 24.567 0.302 -20.649 1.00 93.25 112 LYS A N 1
ATOM 898 C CA . LYS A 1 112 ? 24.558 0.813 -19.272 1.00 93.25 112 LYS A CA 1
ATOM 899 C C . LYS A 1 112 ? 23.829 -0.164 -18.351 1.00 93.25 112 LYS A C 1
ATOM 901 O O . LYS A 1 112 ? 23.074 -1.014 -18.817 1.00 93.25 112 LYS A O 1
ATOM 906 N N . VAL A 1 113 ? 24.012 -0.006 -17.045 1.00 93.69 113 VAL A N 1
ATOM 907 C CA . VAL A 1 113 ? 23.386 -0.870 -16.037 1.00 93.69 113 VAL A CA 1
ATOM 908 C C . VAL A 1 113 ? 22.721 -0.021 -14.958 1.00 93.69 113 VAL A C 1
ATOM 910 O O . VAL A 1 113 ? 23.386 0.823 -14.360 1.00 93.69 113 VAL A O 1
ATOM 913 N N . ALA A 1 114 ? 21.430 -0.233 -14.698 1.00 93.12 114 ALA A N 1
ATOM 914 C CA . ALA A 1 114 ? 20.700 0.386 -13.593 1.00 93.12 114 ALA A CA 1
ATOM 915 C C . ALA A 1 114 ? 20.679 -0.536 -12.366 1.00 93.12 114 ALA A C 1
ATOM 917 O O . ALA A 1 114 ? 20.262 -1.690 -12.432 1.00 93.12 114 ALA A O 1
ATOM 918 N N . THR A 1 115 ? 21.113 -0.006 -11.225 1.00 90.81 115 THR A N 1
ATOM 919 C CA . THR A 1 115 ? 21.002 -0.648 -9.911 1.00 90.81 115 THR A CA 1
ATOM 920 C C . THR A 1 115 ? 19.847 0.005 -9.158 1.00 90.81 115 THR A C 1
ATOM 922 O O . THR A 1 115 ? 19.986 1.122 -8.656 1.00 90.81 115 THR A O 1
ATOM 925 N N . ILE A 1 116 ? 18.708 -0.685 -9.137 1.00 86.56 116 ILE A N 1
ATOM 926 C CA . ILE A 1 116 ? 17.461 -0.256 -8.476 1.00 86.56 116 ILE A CA 1
ATOM 927 C C . ILE A 1 116 ? 17.306 -0.858 -7.075 1.00 86.56 116 ILE A C 1
ATOM 929 O O . ILE A 1 116 ? 16.725 -0.244 -6.192 1.00 86.56 116 ILE A O 1
ATOM 933 N N . ASN A 1 117 ? 17.871 -2.044 -6.867 1.00 77.88 117 ASN A N 1
ATOM 934 C CA . ASN A 1 117 ? 17.976 -2.732 -5.591 1.00 77.88 117 ASN A CA 1
ATOM 935 C C . ASN A 1 117 ? 19.312 -3.470 -5.577 1.00 77.88 117 ASN A C 1
ATOM 937 O O . ASN A 1 117 ? 19.874 -3.763 -6.638 1.00 77.88 117 ASN A O 1
ATOM 941 N N . LYS A 1 118 ? 19.834 -3.758 -4.388 1.00 67.12 118 LYS A N 1
ATOM 942 C CA . LYS A 1 118 ? 21.031 -4.586 -4.255 1.00 67.12 118 LYS A CA 1
ATOM 943 C C . LYS A 1 118 ? 20.958 -5.445 -3.009 1.00 67.12 118 LYS A C 1
ATOM 945 O O . LYS A 1 118 ? 20.607 -4.951 -1.939 1.00 67.12 118 LYS A O 1
ATOM 950 N N . ASP A 1 119 ? 21.362 -6.700 -3.144 1.00 63.53 119 ASP A N 1
ATOM 951 C CA . ASP A 1 119 ? 21.549 -7.570 -1.995 1.00 63.53 119 ASP A CA 1
ATOM 952 C C . ASP A 1 119 ? 22.609 -7.004 -1.052 1.00 63.53 119 ASP A C 1
ATOM 954 O O . ASP A 1 119 ? 23.744 -6.698 -1.438 1.00 63.53 119 ASP A O 1
ATOM 958 N N . GLY A 1 120 ? 22.228 -6.848 0.211 1.00 55.62 120 GLY A N 1
ATOM 959 C CA . GLY A 1 120 ? 23.169 -6.476 1.256 1.00 55.62 120 GLY A CA 1
ATOM 960 C C . GLY A 1 120 ? 24.040 -7.673 1.610 1.00 55.62 120 GLY A C 1
ATOM 961 O O . GLY A 1 120 ? 23.563 -8.799 1.707 1.00 55.62 120 GLY A O 1
ATOM 962 N N . THR A 1 121 ? 25.324 -7.431 1.854 1.00 55.62 121 THR A N 1
ATOM 963 C CA . THR A 1 121 ? 26.296 -8.469 2.230 1.00 55.62 121 THR A CA 1
ATOM 964 C C . THR A 1 121 ? 26.260 -8.740 3.740 1.00 55.62 121 THR A C 1
ATOM 966 O O . THR A 1 121 ? 27.263 -8.577 4.437 1.00 55.62 121 THR A O 1
ATOM 969 N N . GLY A 1 122 ? 25.078 -9.062 4.274 1.00 50.22 122 GLY A N 1
ATOM 970 C CA . GLY A 1 122 ? 24.854 -9.311 5.700 1.00 50.22 122 GLY A CA 1
ATOM 971 C C . GLY A 1 122 ? 25.059 -10.777 6.094 1.00 50.22 122 GLY A C 1
ATOM 972 O O . GLY A 1 122 ? 24.729 -11.683 5.341 1.00 50.22 122 GLY A O 1
ATOM 973 N N . LEU A 1 123 ? 25.540 -11.019 7.320 1.00 49.06 123 LEU A N 1
ATOM 974 C CA . LEU A 1 123 ? 25.898 -12.349 7.854 1.00 49.06 123 LEU A CA 1
ATOM 975 C C . LEU A 1 123 ? 24.753 -13.387 7.920 1.00 49.06 123 LEU A C 1
ATOM 977 O O . LEU A 1 123 ? 25.018 -14.536 8.257 1.00 49.06 123 LEU A O 1
ATOM 981 N N . THR A 1 124 ? 23.492 -13.018 7.659 1.00 46.97 124 THR A N 1
ATOM 982 C CA . THR A 1 124 ? 22.339 -13.927 7.852 1.00 46.97 124 THR A CA 1
ATOM 983 C C . THR A 1 124 ? 21.241 -13.856 6.788 1.00 46.97 124 THR A C 1
ATOM 985 O O . THR A 1 124 ? 20.284 -14.622 6.883 1.00 46.97 124 THR A O 1
ATOM 988 N N . ASN A 1 125 ? 21.348 -12.993 5.771 1.00 48.38 125 ASN A N 1
ATOM 989 C CA . ASN A 1 125 ? 20.446 -13.035 4.617 1.00 48.38 125 ASN A CA 1
ATOM 990 C C . ASN A 1 125 ? 20.977 -12.152 3.478 1.00 48.38 125 ASN A C 1
ATOM 992 O O . ASN A 1 125 ? 21.152 -10.949 3.681 1.00 48.38 125 ASN A O 1
ATOM 996 N N . ASN A 1 126 ? 21.172 -12.729 2.290 1.00 49.97 126 ASN A N 1
ATOM 997 C CA . ASN A 1 126 ? 21.231 -11.946 1.057 1.00 49.97 126 ASN A CA 1
ATOM 998 C C . ASN A 1 126 ? 19.786 -11.560 0.740 1.00 49.97 126 ASN A C 1
ATOM 1000 O O . ASN A 1 126 ? 18.968 -12.419 0.417 1.00 49.97 126 ASN A O 1
ATOM 1004 N N . GLY A 1 127 ? 19.443 -10.296 0.958 1.00 55.84 127 GLY A N 1
ATOM 1005 C CA . GLY A 1 127 ? 18.123 -9.773 0.640 1.00 55.84 127 GLY A CA 1
ATOM 1006 C C . GLY A 1 127 ? 18.254 -8.419 -0.044 1.00 55.84 127 GLY A C 1
ATOM 1007 O O . GLY A 1 127 ? 19.119 -7.638 0.372 1.00 55.84 127 GLY A O 1
ATOM 1008 N N . PRO A 1 128 ? 17.410 -8.119 -1.043 1.00 61.97 128 PRO A N 1
ATOM 1009 C CA . PRO A 1 128 ? 17.512 -6.884 -1.797 1.00 61.97 128 PRO A CA 1
ATOM 1010 C C . PRO A 1 128 ? 17.111 -5.707 -0.909 1.00 61.97 128 PRO A C 1
ATOM 1012 O O . PRO A 1 128 ? 15.995 -5.649 -0.385 1.00 61.97 128 PRO A O 1
ATOM 1015 N N . PHE A 1 129 ? 18.030 -4.761 -0.736 1.00 69.94 129 PHE A N 1
ATOM 1016 C CA . PHE A 1 129 ? 17.770 -3.478 -0.099 1.00 69.94 129 PHE A CA 1
ATOM 1017 C C . PHE A 1 129 ? 17.431 -2.438 -1.162 1.00 69.94 129 PHE A C 1
ATOM 1019 O O . PHE A 1 129 ? 18.051 -2.399 -2.231 1.00 69.94 129 PHE A O 1
ATOM 1026 N N . SER A 1 130 ? 16.470 -1.580 -0.820 1.00 74.81 130 SER A N 1
ATOM 1027 C CA . SER A 1 130 ? 16.168 -0.373 -1.585 1.00 74.81 130 SER A CA 1
ATOM 1028 C C . SER A 1 130 ? 17.366 0.560 -1.616 1.00 74.81 130 SER A C 1
ATOM 1030 O O . SER A 1 130 ? 18.053 0.724 -0.608 1.00 74.81 130 SER A O 1
ATOM 1032 N N . ASN A 1 131 ? 17.570 1.230 -2.746 1.00 81.00 131 ASN A N 1
ATOM 1033 C CA . ASN A 1 131 ? 18.625 2.228 -2.914 1.00 81.00 131 ASN A CA 1
ATOM 1034 C C . ASN A 1 131 ? 18.173 3.637 -2.469 1.00 81.00 131 ASN A C 1
ATOM 1036 O O . ASN A 1 131 ? 18.677 4.649 -2.948 1.00 81.00 131 ASN A O 1
ATOM 1040 N N . GLU A 1 132 ? 17.197 3.715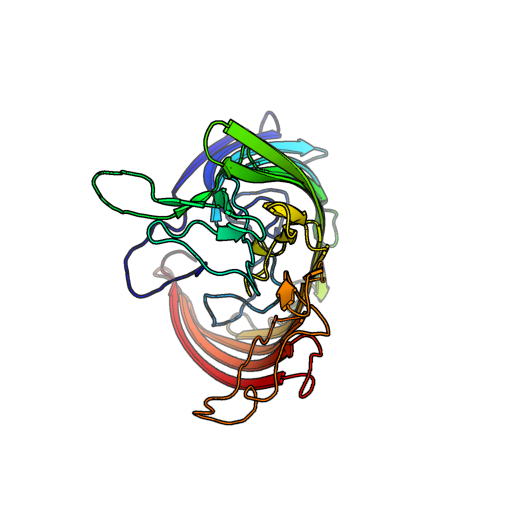 -1.566 1.00 85.69 132 GLU A N 1
ATOM 1041 C CA . GLU A 1 132 ? 16.448 4.944 -1.311 1.00 85.69 132 GLU A CA 1
ATOM 1042 C C . GLU A 1 132 ? 17.268 5.925 -0.478 1.00 85.69 132 GLU A C 1
ATOM 1044 O O . GLU A 1 132 ? 17.838 5.575 0.554 1.00 85.69 132 GLU A O 1
ATOM 1049 N N . ILE A 1 133 ? 17.318 7.182 -0.926 1.00 88.00 133 ILE A N 1
ATOM 1050 C CA . ILE A 1 133 ? 18.188 8.208 -0.326 1.00 88.00 133 ILE A CA 1
ATOM 1051 C C . ILE A 1 133 ? 17.595 8.872 0.919 1.00 88.00 133 ILE A C 1
ATOM 1053 O O . ILE A 1 133 ? 18.301 9.580 1.636 1.00 88.00 133 ILE A O 1
ATOM 1057 N N . ALA A 1 134 ? 16.293 8.708 1.141 1.00 92.38 134 ALA A N 1
ATOM 1058 C CA . ALA A 1 134 ? 15.557 9.357 2.211 1.00 92.38 134 ALA A CA 1
ATOM 1059 C C . ALA A 1 134 ? 14.399 8.463 2.674 1.00 92.38 134 ALA A C 1
ATOM 1061 O O . ALA A 1 134 ? 13.848 7.721 1.858 1.00 92.38 134 ALA A O 1
ATOM 1062 N N . PRO A 1 135 ? 14.025 8.531 3.963 1.00 94.38 135 PRO A N 1
ATOM 1063 C CA . PRO A 1 135 ? 12.873 7.814 4.486 1.00 94.38 135 PRO A CA 1
ATOM 1064 C C . PRO A 1 135 ? 11.552 8.385 3.970 1.00 94.38 135 PRO A C 1
ATOM 1066 O O . PRO A 1 135 ? 11.482 9.531 3.519 1.00 94.38 135 PRO A O 1
ATOM 1069 N N . ASP A 1 136 ? 10.495 7.594 4.113 1.00 96.25 136 ASP A N 1
ATOM 1070 C CA . ASP A 1 136 ? 9.142 8.025 3.785 1.00 96.25 136 ASP A CA 1
ATOM 1071 C C . ASP A 1 136 ? 8.636 8.936 4.897 1.00 96.25 136 ASP A C 1
ATOM 1073 O O . ASP A 1 136 ? 8.680 8.577 6.075 1.00 96.25 136 ASP A O 1
ATOM 1077 N N . VAL A 1 137 ? 8.157 10.123 4.536 1.00 98.06 137 VAL A N 1
ATOM 1078 C CA . VAL A 1 137 ? 7.623 11.096 5.494 1.00 98.06 137 VAL A CA 1
ATOM 1079 C C . VAL A 1 137 ? 6.117 11.141 5.340 1.00 98.06 137 VAL A C 1
ATOM 1081 O O . VAL A 1 137 ? 5.616 11.467 4.265 1.00 98.06 137 VAL A O 1
ATOM 1084 N N . ILE A 1 138 ? 5.391 10.829 6.408 1.00 98.50 138 ILE A N 1
ATOM 1085 C CA . ILE A 1 138 ? 3.930 10.828 6.414 1.00 98.50 138 ILE A CA 1
ATOM 1086 C C . ILE A 1 138 ? 3.441 11.849 7.428 1.00 98.50 138 ILE A C 1
ATOM 1088 O O . ILE A 1 138 ? 3.910 11.882 8.564 1.00 98.50 138 ILE A O 1
ATOM 1092 N N . ALA A 1 139 ? 2.466 12.656 7.030 1.00 98.62 139 ALA A N 1
ATOM 1093 C CA . ALA A 1 139 ? 1.708 13.520 7.922 1.00 98.62 139 ALA A CA 1
ATOM 1094 C C . ALA A 1 139 ? 0.251 13.057 7.946 1.00 98.62 139 ALA A C 1
ATOM 1096 O O . ALA A 1 139 ? -0.295 12.670 6.912 1.00 98.62 139 ALA A O 1
ATOM 1097 N N . LYS A 1 140 ? -0.378 13.091 9.120 1.00 98.75 140 LYS A N 1
ATOM 1098 C CA . LYS A 1 140 ? -1.770 12.681 9.310 1.00 98.75 140 LYS A CA 1
ATOM 1099 C C . LYS A 1 140 ? -2.487 13.641 10.248 1.00 98.75 140 LYS A C 1
ATOM 1101 O O . LYS A 1 140 ? -1.921 14.091 11.241 1.00 98.75 140 LYS A O 1
ATOM 1106 N N . ILE A 1 141 ? -3.745 13.914 9.939 1.00 98.69 141 ILE A N 1
ATOM 1107 C CA . ILE A 1 141 ? -4.688 14.607 10.808 1.00 98.69 141 ILE A CA 1
ATOM 1108 C C . ILE A 1 141 ? -5.858 13.658 11.045 1.00 98.69 141 ILE A C 1
ATOM 1110 O O . ILE A 1 141 ? -6.426 13.153 10.079 1.00 98.69 141 ILE A O 1
ATOM 1114 N N . ALA A 1 142 ? -6.227 13.437 12.305 1.00 98.50 142 ALA A N 1
ATOM 1115 C CA . ALA A 1 142 ? -7.434 12.695 12.659 1.00 98.50 142 ALA A CA 1
ATOM 1116 C C . ALA A 1 142 ? -8.385 13.569 13.480 1.00 98.50 142 ALA A C 1
ATOM 1118 O O . ALA A 1 142 ? -7.954 14.355 14.326 1.00 98.50 142 ALA A O 1
ATOM 1119 N N . TYR A 1 143 ? -9.681 13.444 13.216 1.00 98.44 143 TYR A N 1
ATOM 1120 C CA . TYR A 1 143 ? -10.735 14.190 13.884 1.00 98.44 143 TYR A CA 1
ATOM 1121 C C . TYR A 1 143 ? -11.830 13.245 14.387 1.00 98.44 143 TYR A C 1
ATOM 1123 O O . TYR A 1 143 ? -12.441 12.510 13.611 1.00 98.44 143 TYR A O 1
ATOM 1131 N N . ASP A 1 144 ? -12.088 13.316 15.691 1.00 97.50 144 ASP A N 1
ATOM 1132 C CA . ASP A 1 144 ? -13.033 12.498 16.452 1.00 97.50 144 ASP A CA 1
ATOM 1133 C C . ASP A 1 144 ? -14.169 13.374 17.018 1.00 97.50 144 ASP A C 1
ATOM 1135 O O . ASP A 1 144 ? -14.178 13.741 18.203 1.00 97.50 144 ASP A O 1
ATOM 1139 N N . PRO A 1 145 ? -15.134 13.799 16.183 1.00 95.25 145 PRO A N 1
ATOM 1140 C CA . PRO A 1 145 ? -16.329 14.481 16.662 1.00 95.25 145 PRO A CA 1
ATOM 1141 C C . PRO A 1 145 ? -17.253 13.517 17.424 1.00 95.25 145 PRO A C 1
ATOM 1143 O O . PRO A 1 145 ? -16.986 12.335 17.599 1.00 95.25 145 PRO A O 1
ATOM 1146 N N . HIS A 1 146 ? -18.410 14.018 17.866 1.00 92.50 146 HIS A N 1
ATOM 1147 C CA . HIS A 1 146 ? -19.421 13.168 18.509 1.00 92.50 146 HIS A CA 1
ATOM 1148 C C . HIS A 1 146 ? -19.981 12.071 17.586 1.00 92.50 146 HIS A C 1
ATOM 1150 O O . HIS A 1 146 ? -20.545 11.098 18.085 1.00 92.50 146 HIS A O 1
ATOM 1156 N N . TRP A 1 147 ? -19.857 12.229 16.263 1.00 95.75 147 TRP A N 1
ATOM 1157 C CA . TRP A 1 147 ? -20.336 11.263 15.280 1.00 95.75 147 TRP A CA 1
ATOM 1158 C C . TRP A 1 147 ? -19.268 10.955 14.229 1.00 95.75 147 TRP A C 1
ATOM 1160 O O . TRP A 1 147 ? -18.988 11.768 13.346 1.00 95.75 147 TRP A O 1
ATOM 1170 N N . GLY A 1 148 ? -18.731 9.742 14.317 1.00 96.19 148 GLY A N 1
ATOM 1171 C CA . GLY A 1 148 ? -17.748 9.206 13.387 1.00 96.19 148 GLY A CA 1
ATOM 1172 C C . GLY A 1 148 ? -16.303 9.559 13.728 1.00 96.19 148 GLY A C 1
ATOM 1173 O O . GLY A 1 148 ? -16.029 10.320 14.651 1.00 96.19 148 GLY A O 1
ATOM 1174 N N . HIS A 1 149 ? -15.402 8.966 12.958 1.00 97.94 149 HIS A N 1
ATOM 1175 C CA . HIS A 1 149 ? -13.961 9.196 12.964 1.00 97.94 149 HIS A CA 1
ATOM 1176 C C . HIS A 1 149 ? -13.538 9.546 11.540 1.00 97.94 149 HIS A C 1
ATOM 1178 O O . HIS A 1 149 ? -14.043 8.925 10.601 1.00 97.94 149 HIS A O 1
ATOM 1184 N N . TYR A 1 150 ? -12.647 10.522 11.380 1.00 98.56 150 TYR A N 1
ATOM 1185 C CA . TYR A 1 150 ? -12.192 11.009 10.079 1.00 98.56 150 TYR A CA 1
ATOM 1186 C C . TYR A 1 150 ? -10.681 11.193 10.087 1.00 98.56 150 TYR A C 1
ATOM 1188 O O . TYR A 1 150 ? -10.138 11.782 11.018 1.00 98.56 150 TYR A O 1
ATOM 1196 N N . GLU A 1 151 ? -10.018 10.768 9.021 1.00 98.62 151 GLU A N 1
ATOM 1197 C CA . GLU A 1 151 ? -8.585 10.943 8.820 1.00 98.62 151 GLU A CA 1
ATOM 1198 C C . GLU A 1 151 ? -8.305 11.556 7.450 1.00 98.62 151 GLU A C 1
ATOM 1200 O O . GLU A 1 151 ? -8.978 11.253 6.462 1.00 98.62 151 GLU A O 1
ATOM 1205 N N . ILE A 1 152 ? -7.275 12.394 7.395 1.00 98.56 152 ILE A N 1
ATOM 1206 C CA . ILE A 1 152 ? -6.624 12.823 6.162 1.00 98.56 152 ILE A CA 1
ATOM 1207 C C . ILE A 1 152 ? -5.117 12.674 6.336 1.00 98.56 152 ILE A C 1
ATOM 1209 O O . ILE A 1 152 ? -4.555 13.035 7.373 1.00 98.56 152 ILE A O 1
ATOM 1213 N N . GLU A 1 153 ? -4.451 12.159 5.315 1.00 98.38 153 GLU A N 1
ATOM 1214 C CA . GLU A 1 153 ? -3.021 11.891 5.347 1.00 98.38 153 GLU A CA 1
ATOM 1215 C C . GLU A 1 153 ? -2.329 12.243 4.031 1.00 98.38 153 GLU A C 1
ATOM 1217 O O . GLU A 1 153 ? -2.939 12.281 2.961 1.00 98.38 153 GLU A O 1
ATOM 1222 N N . GLY A 1 154 ? -1.023 12.482 4.119 1.00 98.44 154 GLY A N 1
ATOM 1223 C CA . GLY A 1 154 ? -0.138 12.676 2.980 1.00 98.44 154 GLY A CA 1
ATOM 1224 C C . GLY A 1 154 ? 1.193 11.971 3.196 1.00 98.44 154 GLY A C 1
ATOM 1225 O O . GLY A 1 154 ? 1.649 11.844 4.330 1.00 98.44 154 GLY A O 1
ATOM 1226 N N . ILE A 1 155 ? 1.813 11.526 2.107 1.00 98.31 155 ILE A N 1
ATOM 1227 C CA . ILE A 1 155 ? 3.121 10.865 2.092 1.00 98.31 155 ILE A CA 1
ATOM 1228 C C . ILE A 1 155 ? 4.049 11.530 1.076 1.00 98.31 155 ILE A C 1
ATOM 1230 O O . ILE A 1 155 ? 3.632 11.835 -0.042 1.00 98.31 155 ILE A O 1
ATOM 1234 N N . ALA A 1 156 ? 5.315 11.689 1.453 1.00 97.62 156 ALA A N 1
ATOM 1235 C CA . ALA A 1 156 ? 6.433 11.962 0.562 1.00 97.62 156 ALA A CA 1
ATOM 1236 C C . ALA A 1 156 ? 7.392 10.761 0.554 1.00 97.62 156 ALA A C 1
ATOM 1238 O O . ALA A 1 156 ? 7.772 10.263 1.613 1.00 97.62 156 ALA A O 1
ATOM 1239 N N . HIS A 1 157 ? 7.776 10.321 -0.641 1.00 93.88 157 HIS A N 1
ATOM 1240 C CA . HIS A 1 157 ? 8.667 9.185 -0.895 1.00 93.88 157 HIS A CA 1
ATOM 1241 C C . HIS A 1 157 ? 9.640 9.548 -2.035 1.00 93.88 157 HIS A C 1
ATOM 1243 O O . HIS A 1 157 ? 9.345 10.427 -2.851 1.00 93.88 157 HIS A O 1
ATOM 1249 N N . PHE A 1 158 ? 10.803 8.903 -2.132 1.00 93.38 158 PHE A N 1
ATOM 1250 C CA . PHE A 1 158 ? 11.858 9.289 -3.079 1.00 93.38 158 PHE A CA 1
ATOM 1251 C C . PHE A 1 158 ? 12.467 8.069 -3.770 1.00 93.38 158 PHE A C 1
ATOM 1253 O O . PHE A 1 158 ? 13.477 7.537 -3.316 1.00 93.38 158 PHE A O 1
ATOM 1260 N N . ALA A 1 159 ? 11.882 7.668 -4.899 1.00 92.88 159 ALA A N 1
ATOM 1261 C CA . ALA A 1 159 ? 12.409 6.581 -5.715 1.00 92.88 159 ALA A CA 1
ATOM 1262 C C . ALA A 1 159 ? 13.807 6.940 -6.241 1.00 92.88 159 ALA A C 1
ATOM 1264 O O . ALA A 1 159 ? 13.989 8.004 -6.850 1.00 92.88 159 ALA A O 1
ATOM 1265 N N . HIS A 1 160 ? 14.787 6.069 -6.006 1.00 92.69 160 HIS A N 1
ATOM 1266 C CA . HIS A 1 160 ? 16.174 6.308 -6.381 1.00 92.69 160 HIS A CA 1
ATOM 1267 C C . HIS A 1 160 ? 16.792 5.126 -7.125 1.00 92.69 160 HIS A C 1
ATOM 1269 O O . HIS A 1 160 ? 16.471 3.968 -6.865 1.00 92.69 160 HIS A O 1
ATOM 1275 N N . ASP A 1 161 ? 17.714 5.421 -8.038 1.00 90.94 161 ASP A N 1
ATOM 1276 C CA . ASP A 1 161 ? 18.570 4.420 -8.659 1.00 90.94 161 ASP A CA 1
ATOM 1277 C C . ASP A 1 161 ? 19.958 4.961 -9.032 1.00 90.94 161 ASP A C 1
ATOM 1279 O O . ASP A 1 161 ? 20.257 6.162 -8.985 1.00 90.94 161 ASP A O 1
ATOM 1283 N N . ARG A 1 162 ? 20.828 4.018 -9.407 1.00 92.56 162 ARG A N 1
ATOM 1284 C CA . ARG A 1 162 ? 22.186 4.274 -9.886 1.00 92.56 162 ARG A CA 1
ATOM 1285 C C . ARG A 1 162 ? 22.379 3.678 -11.276 1.00 92.56 162 ARG A C 1
ATOM 1287 O O . ARG A 1 162 ? 22.404 2.459 -11.421 1.00 92.56 162 ARG A O 1
ATOM 1294 N N . VAL A 1 163 ? 22.649 4.518 -12.275 1.00 94.19 163 VAL A N 1
ATOM 1295 C CA . VAL A 1 163 ? 22.974 4.087 -13.646 1.00 94.19 163 VAL A CA 1
ATOM 1296 C C . VAL A 1 163 ? 24.471 4.160 -13.914 1.00 94.19 163 VAL A C 1
ATOM 1298 O O . VAL A 1 163 ? 25.055 5.243 -14.011 1.00 94.19 163 VAL A O 1
ATOM 1301 N N . SER A 1 164 ? 25.110 3.009 -14.066 1.00 94.50 164 SER A N 1
ATOM 1302 C CA . SER A 1 164 ? 26.561 2.864 -14.205 1.00 94.50 164 SER A CA 1
ATOM 1303 C C . SER A 1 164 ? 26.974 2.464 -15.623 1.00 94.50 164 SER A C 1
ATOM 1305 O O . SER A 1 164 ? 26.225 1.808 -16.349 1.00 94.50 164 SER A O 1
ATOM 1307 N N . TRP A 1 165 ? 28.180 2.870 -16.017 1.00 93.31 165 TRP A N 1
ATOM 1308 C CA . TRP A 1 165 ? 28.853 2.469 -17.254 1.00 93.31 165 TRP A CA 1
ATOM 1309 C C . TRP A 1 165 ? 30.371 2.456 -17.043 1.00 93.31 165 TRP A C 1
ATOM 1311 O O . TRP A 1 165 ? 30.877 2.909 -16.015 1.00 93.31 165 TRP A O 1
ATOM 1321 N N . VAL A 1 166 ? 31.125 1.935 -18.012 1.00 90.88 166 VAL A N 1
ATOM 1322 C CA . VAL A 1 166 ? 32.591 1.895 -17.913 1.00 90.88 166 VAL A CA 1
ATOM 1323 C C . VAL A 1 166 ? 33.143 3.318 -17.790 1.00 90.88 166 VAL A C 1
ATOM 1325 O O . VAL A 1 166 ? 32.943 4.148 -18.673 1.00 90.88 166 VAL A O 1
ATOM 1328 N N . GLY A 1 167 ? 33.832 3.602 -16.683 1.00 91.31 167 GLY A N 1
ATOM 1329 C CA . GLY A 1 167 ? 34.440 4.908 -16.420 1.00 91.31 167 GLY A CA 1
ATOM 1330 C C . GLY A 1 167 ? 33.518 5.957 -15.788 1.00 91.31 167 GLY A C 1
ATOM 1331 O O . GLY A 1 167 ? 33.953 7.092 -15.614 1.00 91.31 167 GLY A O 1
ATOM 1332 N N . GLY A 1 168 ? 32.275 5.626 -15.410 1.00 93.81 168 GLY A N 1
ATOM 1333 C CA . GLY A 1 168 ? 31.439 6.587 -14.688 1.00 93.81 168 GLY A CA 1
ATOM 1334 C C . GLY A 1 168 ? 30.042 6.114 -14.306 1.00 93.81 168 GLY A C 1
ATOM 1335 O O . GLY A 1 168 ? 29.654 4.957 -14.450 1.00 93.81 168 GLY A O 1
ATOM 1336 N N . GLY A 1 169 ? 29.247 7.051 -13.801 1.00 94.19 169 GLY A N 1
ATOM 1337 C CA . GLY A 1 169 ? 27.810 6.871 -13.791 1.00 94.19 169 GLY A CA 1
ATOM 1338 C C . GLY A 1 169 ? 27.038 8.037 -13.175 1.00 94.19 169 GLY A C 1
ATOM 1339 O O . GLY A 1 169 ? 27.633 8.998 -12.696 1.00 94.19 169 GLY A O 1
ATOM 1340 N N . HIS A 1 170 ? 25.713 7.934 -13.193 1.00 94.75 170 HIS A N 1
ATOM 1341 C CA . HIS A 1 170 ? 24.796 8.923 -12.651 1.00 94.75 170 HIS A CA 1
ATOM 1342 C C . HIS A 1 170 ? 23.811 8.336 -11.624 1.00 94.75 170 HIS A C 1
ATOM 1344 O O . HIS A 1 170 ? 23.460 7.158 -11.697 1.00 94.75 170 HIS A O 1
ATOM 1350 N N . ASN A 1 171 ? 23.383 9.172 -10.679 1.00 93.94 171 ASN A N 1
ATOM 1351 C CA . ASN A 1 171 ? 22.326 8.894 -9.707 1.00 93.94 171 ASN A CA 1
ATOM 1352 C C . ASN A 1 171 ? 21.045 9.583 -10.167 1.00 93.94 171 ASN A C 1
ATOM 1354 O O . ASN A 1 171 ? 21.093 10.778 -10.462 1.00 93.94 171 ASN A O 1
ATOM 1358 N N . TYR A 1 172 ? 19.912 8.889 -10.169 1.00 94.56 172 TYR A N 1
ATOM 1359 C CA . TYR A 1 172 ? 18.624 9.522 -10.427 1.00 94.56 172 TYR A CA 1
ATOM 1360 C C . TYR A 1 172 ? 17.707 9.389 -9.219 1.00 94.56 172 TYR A C 1
ATOM 1362 O O . TYR A 1 172 ? 17.547 8.314 -8.658 1.00 94.56 172 TYR A O 1
ATOM 1370 N N . THR A 1 173 ? 17.053 10.493 -8.865 1.00 94.88 173 THR A N 1
ATOM 1371 C CA . THR A 1 173 ? 15.993 10.517 -7.855 1.00 94.88 173 THR A CA 1
ATOM 1372 C C . THR A 1 173 ? 14.736 11.099 -8.479 1.00 94.88 173 THR A C 1
ATOM 1374 O O . THR A 1 173 ? 14.791 12.145 -9.132 1.00 94.88 173 THR A O 1
ATOM 1377 N N . ALA A 1 174 ? 13.600 10.446 -8.259 1.00 94.94 174 ALA A N 1
ATOM 1378 C CA . ALA A 1 174 ? 12.287 10.976 -8.581 1.00 94.94 174 ALA A CA 1
ATOM 1379 C C . ALA A 1 174 ? 11.504 11.215 -7.278 1.00 94.94 174 ALA A C 1
ATOM 1381 O O . ALA A 1 174 ? 11.281 10.265 -6.529 1.00 94.94 174 ALA A O 1
ATOM 1382 N N . PRO A 1 175 ? 11.082 12.459 -6.981 1.00 94.88 175 PRO A N 1
ATOM 1383 C CA . PRO A 1 175 ? 10.176 12.706 -5.872 1.00 94.88 175 PRO A CA 1
ATOM 1384 C C . PRO A 1 175 ? 8.810 12.097 -6.192 1.00 94.88 175 PRO A C 1
ATOM 1386 O O . PRO A 1 175 ? 8.294 12.210 -7.306 1.00 94.88 175 PRO A O 1
ATOM 1389 N N . THR A 1 176 ? 8.239 11.442 -5.196 1.00 95.06 176 THR A N 1
ATOM 1390 C CA . THR A 1 176 ? 6.969 10.723 -5.260 1.00 95.06 176 THR A CA 1
ATOM 1391 C C . THR A 1 176 ? 6.162 11.030 -4.003 1.00 95.06 176 THR A C 1
ATOM 1393 O O . THR A 1 176 ? 6.651 11.671 -3.067 1.00 95.06 176 THR A O 1
ATOM 1396 N N . GLY A 1 177 ? 4.905 10.617 -3.978 1.00 96.44 177 GLY A N 1
ATOM 1397 C CA . GLY A 1 177 ? 4.028 10.919 -2.865 1.00 96.44 177 GLY A CA 1
ATOM 1398 C C . GLY A 1 177 ? 2.565 10.877 -3.248 1.00 96.44 177 GLY A C 1
ATOM 1399 O O . GLY A 1 177 ? 2.192 10.697 -4.410 1.00 96.44 177 GLY A O 1
ATOM 1400 N N . GLY A 1 178 ? 1.722 11.058 -2.246 1.00 97.50 178 GLY A N 1
ATOM 1401 C CA . GLY A 1 178 ? 0.285 10.943 -2.396 1.00 97.50 178 GLY A CA 1
ATOM 1402 C C . GLY A 1 178 ? -0.467 11.475 -1.196 1.00 97.50 178 GLY A C 1
ATOM 1403 O O . GLY A 1 178 ? 0.125 11.926 -0.215 1.00 97.50 178 GLY A O 1
ATOM 1404 N N . GLY A 1 179 ? -1.785 11.409 -1.298 1.00 98.25 179 GLY A N 1
ATOM 1405 C CA . GLY A 1 179 ? -2.708 11.794 -0.248 1.00 98.25 179 GLY A CA 1
ATOM 1406 C C . GLY A 1 179 ? -3.863 10.812 -0.157 1.00 98.25 179 GLY A C 1
ATOM 1407 O O . GLY A 1 179 ? -4.213 10.133 -1.127 1.00 98.25 179 GLY A O 1
ATOM 1408 N N . GLY A 1 180 ? -4.427 10.714 1.033 1.00 98.06 180 GLY A N 1
ATOM 1409 C CA . GLY A 1 180 ? -5.473 9.764 1.352 1.00 98.06 180 GLY A CA 1
ATOM 1410 C C . GLY A 1 180 ? -6.272 10.200 2.561 1.00 98.06 180 GLY A C 1
ATOM 1411 O O . GLY A 1 180 ? -6.086 11.292 3.102 1.00 98.06 180 GLY A O 1
ATOM 1412 N N . GLY A 1 181 ? -7.183 9.336 2.961 1.00 97.94 181 GLY A N 1
ATOM 1413 C CA . GLY A 1 181 ? -7.972 9.533 4.156 1.00 97.94 181 GLY A CA 1
ATOM 1414 C C . GLY A 1 181 ? -8.885 8.354 4.414 1.00 97.94 181 GLY A C 1
ATOM 1415 O O . GLY A 1 181 ? -9.088 7.479 3.560 1.00 97.94 181 GLY A O 1
ATOM 1416 N N . SER A 1 182 ? -9.468 8.357 5.602 1.00 98.38 182 SER A N 1
ATOM 1417 C CA . SER A 1 182 ? -10.407 7.337 6.026 1.00 98.38 182 SER A CA 1
ATOM 1418 C C . SER A 1 182 ? -11.559 7.938 6.822 1.00 98.38 182 SER A C 1
ATOM 1420 O O . SER A 1 182 ? -11.476 9.050 7.342 1.00 98.38 182 SER A O 1
ATOM 1422 N N . MET A 1 183 ? -12.670 7.215 6.885 1.00 98.25 183 MET A N 1
ATOM 1423 C CA . MET A 1 183 ? -13.765 7.526 7.788 1.00 98.25 183 MET A CA 1
ATOM 1424 C C . MET A 1 183 ? -14.424 6.260 8.321 1.00 98.25 183 MET A C 1
ATOM 1426 O O . MET A 1 183 ? -14.575 5.265 7.605 1.00 98.25 183 MET A O 1
ATOM 1430 N N . ILE A 1 184 ? -14.867 6.328 9.575 1.00 97.88 184 ILE A N 1
ATOM 1431 C CA . ILE A 1 184 ? -15.722 5.326 10.211 1.00 97.88 184 ILE A CA 1
ATOM 1432 C C . ILE A 1 184 ? -16.995 6.014 10.680 1.00 97.88 184 ILE A C 1
ATOM 1434 O O . ILE A 1 184 ? -16.948 6.936 11.492 1.00 97.88 184 ILE A O 1
ATOM 1438 N N . LEU A 1 185 ? -18.138 5.558 10.177 1.00 97.75 185 LEU A N 1
ATOM 1439 C CA . LEU A 1 185 ? -19.439 6.173 10.403 1.00 97.75 185 LEU A CA 1
ATOM 1440 C C . LEU A 1 185 ? -20.367 5.187 11.128 1.00 97.75 185 LEU A C 1
ATOM 1442 O O . LEU A 1 185 ? -20.772 4.188 10.527 1.00 97.75 185 LEU A O 1
ATOM 1446 N N . PRO A 1 186 ? -20.756 5.438 12.391 1.00 96.69 186 PRO A N 1
ATOM 1447 C CA . PRO A 1 186 ? -21.740 4.618 13.090 1.00 96.69 186 PRO A CA 1
ATOM 1448 C C . PRO A 1 186 ? -23.152 4.962 12.586 1.00 96.69 186 PRO A C 1
ATOM 1450 O O . PRO A 1 186 ? -23.820 5.847 13.125 1.00 96.69 186 PRO A O 1
ATOM 1453 N N . VAL A 1 187 ? -23.603 4.280 11.529 1.00 97.31 187 VAL A N 1
ATOM 1454 C CA . VAL A 1 187 ? -24.921 4.486 10.893 1.00 97.31 187 VAL A CA 1
ATOM 1455 C C . VAL A 1 187 ? -26.058 4.147 11.854 1.00 97.31 187 VAL A C 1
ATOM 1457 O O . VAL A 1 187 ? -27.018 4.903 11.980 1.00 97.31 187 VAL A O 1
ATOM 1460 N N . ILE A 1 188 ? -25.938 3.020 12.560 1.00 96.31 188 ILE A N 1
ATOM 1461 C CA . ILE A 1 188 ? -26.806 2.671 13.684 1.00 96.31 188 ILE A CA 1
ATOM 1462 C C . ILE A 1 188 ? -25.888 2.436 14.880 1.00 96.31 188 ILE A C 1
ATOM 1464 O O . ILE A 1 188 ? -25.132 1.457 14.860 1.00 96.31 188 ILE A O 1
ATOM 1468 N N . PRO A 1 189 ? -25.943 3.284 15.924 1.00 92.38 189 PRO A N 1
ATOM 1469 C CA . PRO A 1 189 ? -25.050 3.180 17.069 1.00 92.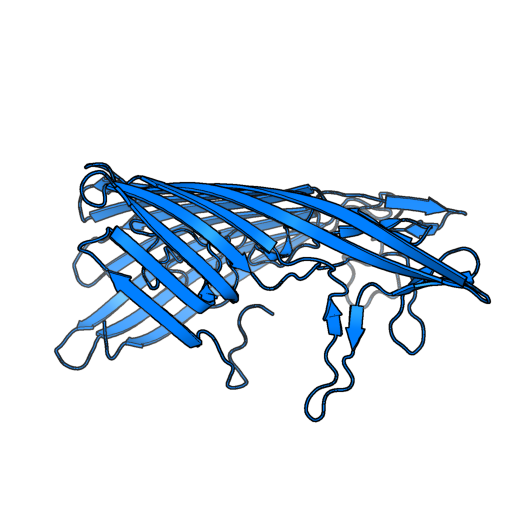38 189 PRO A CA 1
ATOM 1470 C C . PRO A 1 189 ? -24.955 1.749 17.608 1.00 92.38 189 PRO A C 1
ATOM 1472 O O . PRO A 1 189 ? -25.969 1.104 17.876 1.00 92.38 189 PRO A O 1
ATOM 1475 N N . HIS A 1 190 ? -23.721 1.250 17.724 1.00 89.88 190 HIS A N 1
ATOM 1476 C CA . HIS A 1 190 ? -23.372 -0.099 18.196 1.00 89.88 190 HIS A CA 1
ATOM 1477 C C . HIS A 1 190 ? -23.903 -1.283 17.371 1.00 89.88 190 HIS A C 1
ATOM 1479 O O . HIS A 1 190 ? -23.687 -2.429 17.763 1.00 89.88 190 HIS A O 1
ATOM 1485 N N . LYS A 1 191 ? -24.591 -1.045 16.248 1.00 95.69 191 LYS A N 1
ATOM 1486 C CA . LYS A 1 191 ? -25.182 -2.109 15.425 1.00 95.69 191 LYS A CA 1
ATOM 1487 C C . LYS A 1 191 ? -24.683 -2.121 14.000 1.00 95.69 191 LYS A C 1
ATOM 1489 O O . LYS A 1 191 ? -24.512 -3.206 13.466 1.00 95.69 191 LYS A O 1
ATOM 1494 N N . VAL A 1 192 ? -24.514 -0.965 13.373 1.00 97.88 192 VAL A N 1
ATOM 1495 C CA . VAL A 1 192 ? -24.085 -0.875 11.978 1.00 97.88 192 VAL A CA 1
ATOM 1496 C C . VAL A 1 192 ? -23.109 0.274 11.841 1.00 97.88 192 VAL A C 1
ATOM 1498 O O . VAL A 1 192 ? -23.421 1.405 12.216 1.00 97.88 192 VAL A O 1
ATOM 1501 N N . GLU A 1 193 ? -21.957 -0.016 11.261 1.00 97.38 193 GLU A N 1
ATOM 1502 C CA . GLU A 1 193 ? -20.958 0.976 10.899 1.00 97.38 193 GLU A CA 1
ATOM 1503 C C . GLU A 1 193 ? -20.530 0.821 9.442 1.00 97.38 193 GLU A C 1
ATOM 1505 O O . GLU A 1 193 ? -20.561 -0.269 8.867 1.00 97.38 193 GLU A O 1
ATOM 1510 N N . VAL A 1 194 ? -20.144 1.943 8.849 1.00 98.25 194 VAL A N 1
ATOM 1511 C CA . VAL A 1 194 ? -19.564 2.024 7.512 1.00 98.25 194 VAL A CA 1
ATOM 1512 C C . VAL A 1 194 ? -18.118 2.461 7.658 1.00 98.25 194 VAL A C 1
ATOM 1514 O O . VAL A 1 194 ? -17.833 3.403 8.393 1.00 98.25 194 VAL A O 1
ATOM 1517 N N . ARG A 1 195 ? -17.212 1.794 6.949 1.00 98.00 195 ARG A N 1
ATOM 1518 C CA . ARG A 1 195 ? -15.792 2.146 6.893 1.00 98.00 195 ARG A CA 1
ATOM 1519 C C . ARG A 1 195 ? -15.403 2.416 5.457 1.00 98.00 195 ARG A C 1
ATOM 1521 O O . ARG A 1 195 ? -15.719 1.614 4.585 1.00 98.00 195 ARG A O 1
ATOM 1528 N N . ILE A 1 196 ? -14.740 3.534 5.210 1.00 98.19 196 ILE A N 1
ATOM 1529 C CA . ILE A 1 196 ? -14.264 3.915 3.880 1.00 98.19 196 ILE A CA 1
ATOM 1530 C C . ILE A 1 196 ? -12.838 4.425 4.038 1.00 98.19 196 ILE A C 1
ATOM 1532 O O . ILE A 1 196 ? -12.569 5.205 4.945 1.00 98.19 196 ILE A O 1
ATOM 1536 N N . ALA A 1 197 ? -11.928 3.995 3.174 1.00 98.25 197 ALA A N 1
ATOM 1537 C CA . ALA A 1 197 ? -10.553 4.477 3.156 1.00 98.25 197 ALA A CA 1
ATOM 1538 C C . ALA A 1 197 ? -10.013 4.508 1.728 1.00 98.25 197 ALA A C 1
ATOM 1540 O O . ALA A 1 197 ? -10.403 3.685 0.897 1.00 98.25 197 ALA A O 1
ATOM 1541 N N . GLY A 1 198 ? -9.087 5.418 1.446 1.00 98.00 198 GLY A N 1
ATOM 1542 C CA . GLY A 1 198 ? -8.426 5.482 0.149 1.00 98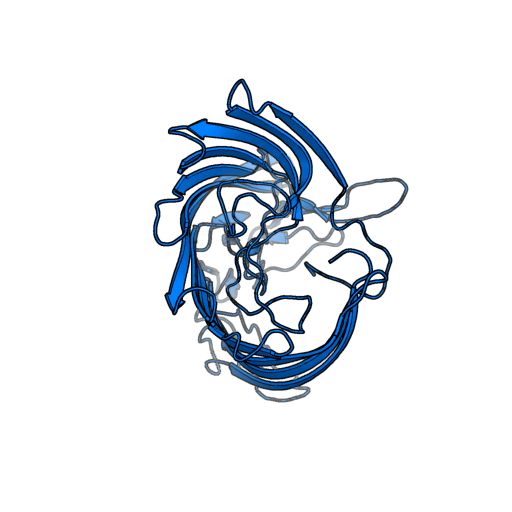.00 198 GLY A CA 1
ATOM 1543 C C . GLY A 1 198 ? -7.111 6.243 0.182 1.00 98.00 198 GLY A C 1
ATOM 1544 O O . GLY A 1 198 ? -6.878 7.069 1.058 1.00 98.00 198 GLY A O 1
ATOM 1545 N N . LEU A 1 199 ? -6.252 5.950 -0.790 1.00 98.50 199 LEU A N 1
ATOM 1546 C CA . LEU A 1 199 ? -4.953 6.588 -0.981 1.00 98.50 199 LEU A CA 1
ATOM 1547 C C . LEU A 1 199 ? -4.672 6.691 -2.485 1.00 98.50 199 LEU A C 1
ATOM 1549 O O . LEU A 1 199 ? -4.871 5.722 -3.222 1.00 98.50 199 LEU A O 1
ATOM 1553 N N . ALA A 1 200 ? -4.214 7.849 -2.952 1.00 98.44 200 ALA A N 1
ATOM 1554 C CA . ALA A 1 200 ? -3.836 8.059 -4.346 1.00 98.44 200 ALA A CA 1
ATOM 1555 C C . ALA A 1 200 ? -2.609 8.970 -4.470 1.00 98.44 200 ALA A C 1
ATOM 1557 O O . ALA A 1 200 ? -2.403 9.882 -3.671 1.00 98.44 200 ALA A O 1
ATOM 1558 N N . GLY A 1 201 ? -1.780 8.729 -5.481 1.00 98.19 201 GLY A N 1
ATOM 1559 C CA . GLY A 1 201 ? -0.508 9.428 -5.639 1.00 98.19 201 GLY A CA 1
ATOM 1560 C C . GLY A 1 201 ? 0.422 8.734 -6.619 1.00 98.19 201 GLY A C 1
ATOM 1561 O O . GLY A 1 201 ? 0.049 7.754 -7.248 1.00 98.19 201 GLY A O 1
ATOM 1562 N N . TYR A 1 202 ? 1.640 9.232 -6.757 1.00 98.19 202 TYR A N 1
ATOM 1563 C CA . TYR A 1 202 ? 2.690 8.598 -7.551 1.00 98.19 202 TYR A CA 1
ATOM 1564 C C . TYR A 1 202 ? 3.636 7.845 -6.621 1.00 98.19 202 TYR A C 1
ATOM 1566 O O . TYR A 1 202 ? 3.997 8.394 -5.586 1.00 98.19 202 TYR A O 1
ATOM 1574 N N . GLY A 1 203 ? 4.058 6.630 -6.979 1.00 95.50 203 GLY A N 1
ATOM 1575 C CA . GLY A 1 203 ? 5.059 5.889 -6.197 1.00 95.50 203 GLY A CA 1
ATOM 1576 C C . GLY A 1 203 ? 4.583 5.404 -4.828 1.00 95.50 203 GLY A C 1
ATOM 1577 O O . GLY A 1 203 ? 5.343 5.443 -3.872 1.00 95.50 203 GLY A O 1
ATOM 1578 N N . ILE A 1 204 ? 3.312 5.007 -4.718 1.00 95.88 204 ILE A N 1
ATOM 1579 C CA . ILE A 1 204 ? 2.694 4.576 -3.448 1.00 95.88 204 ILE A CA 1
ATOM 1580 C C . ILE A 1 204 ? 1.985 3.210 -3.539 1.00 95.88 204 ILE A C 1
ATOM 1582 O O . ILE A 1 204 ? 1.295 2.804 -2.602 1.00 95.88 204 ILE A O 1
ATOM 1586 N N . GLY A 1 205 ? 2.115 2.499 -4.661 1.00 93.94 205 GLY A N 1
ATOM 1587 C CA . GLY A 1 205 ? 1.471 1.207 -4.910 1.00 93.94 205 GLY A CA 1
ATOM 1588 C C . GLY A 1 205 ? 1.826 0.132 -3.875 1.00 93.94 205 GLY A C 1
ATOM 1589 O O . GLY A 1 205 ? 0.969 -0.686 -3.510 1.00 93.94 205 GLY A O 1
ATOM 1590 N N . ARG A 1 206 ? 3.030 0.190 -3.287 1.00 92.00 206 ARG A N 1
ATOM 1591 C CA . ARG A 1 206 ? 3.464 -0.719 -2.215 1.00 92.00 206 ARG A CA 1
ATOM 1592 C C . ARG A 1 206 ? 2.611 -0.637 -0.967 1.00 92.00 206 ARG A C 1
ATOM 1594 O O . ARG A 1 206 ? 2.625 -1.583 -0.183 1.00 92.00 206 ARG A O 1
ATOM 1601 N N . TYR A 1 207 ? 1.896 0.461 -0.728 1.00 94.56 207 TYR A N 1
ATOM 1602 C CA . TYR A 1 207 ? 1.071 0.626 0.468 1.00 94.56 207 TYR A CA 1
ATOM 1603 C C . TYR A 1 207 ? -0.275 -0.093 0.365 1.00 94.56 207 TYR A C 1
ATOM 1605 O O . TYR A 1 207 ? -0.928 -0.294 1.385 1.00 94.56 207 TYR A O 1
ATOM 1613 N N . GLY A 1 208 ? -0.661 -0.591 -0.807 1.00 93.81 208 GLY A N 1
ATOM 1614 C CA . GLY A 1 208 ? -1.867 -1.400 -0.984 1.00 93.81 208 GLY A CA 1
ATOM 1615 C C . GLY A 1 208 ? -1.633 -2.905 -0.844 1.00 93.81 208 GLY A C 1
ATOM 1616 O O . GLY A 1 208 ? -0.506 -3.390 -0.990 1.00 93.81 208 GLY A O 1
ATOM 1617 N N . SER A 1 209 ? -2.673 -3.665 -0.499 1.00 92.31 209 SER A N 1
ATOM 1618 C CA . SER A 1 209 ? -2.573 -5.112 -0.225 1.00 92.31 209 SER A CA 1
ATOM 1619 C C . SER A 1 209 ? -2.021 -5.936 -1.386 1.00 92.31 209 SER A C 1
ATOM 1621 O O . SER A 1 209 ? -1.293 -6.897 -1.141 1.00 92.31 209 SER A O 1
ATOM 1623 N N . VAL A 1 210 ? -2.305 -5.548 -2.634 1.00 91.62 210 VAL A N 1
ATOM 1624 C CA . VAL A 1 210 ? -1.905 -6.328 -3.821 1.00 91.62 210 VAL A CA 1
ATOM 1625 C C . VAL A 1 210 ? -0.523 -5.954 -4.363 1.00 91.62 210 VAL A C 1
ATOM 1627 O O . VAL A 1 210 ? -0.095 -6.532 -5.355 1.00 91.62 210 VAL A O 1
ATOM 1630 N N . LEU A 1 211 ? 0.193 -5.033 -3.699 1.00 90.88 211 LEU A N 1
ATOM 1631 C CA . LEU A 1 211 ? 1.590 -4.688 -4.003 1.00 90.88 211 LEU A CA 1
ATOM 1632 C C . LEU A 1 211 ? 1.840 -4.305 -5.473 1.00 90.88 211 LEU A C 1
ATOM 1634 O O . LEU A 1 211 ? 2.819 -4.754 -6.069 1.00 90.88 211 LEU A O 1
ATOM 1638 N N . LEU A 1 212 ? 0.967 -3.481 -6.063 1.00 94.56 212 LEU A N 1
ATOM 1639 C CA . LEU A 1 212 ? 1.244 -2.931 -7.393 1.00 94.56 212 LEU A CA 1
ATOM 1640 C C . LEU A 1 212 ? 2.529 -2.079 -7.371 1.00 94.56 212 LEU A C 1
ATOM 1642 O O . LEU A 1 212 ? 2.840 -1.492 -6.329 1.00 94.56 212 LEU A O 1
ATOM 1646 N N . PRO A 1 213 ? 3.270 -2.007 -8.492 1.00 95.31 213 PRO A N 1
ATOM 1647 C CA . PRO A 1 213 ? 4.554 -1.320 -8.530 1.00 95.31 213 PRO A CA 1
ATOM 1648 C C . PRO A 1 213 ? 4.424 0.181 -8.259 1.00 95.31 213 PRO A C 1
ATOM 1650 O O . PRO A 1 213 ? 3.477 0.837 -8.695 1.00 95.31 213 PRO A O 1
ATOM 1653 N N . ASP A 1 214 ? 5.422 0.725 -7.569 1.00 95.56 214 ASP A N 1
ATOM 1654 C CA . ASP A 1 214 ? 5.561 2.155 -7.291 1.00 95.56 214 ASP A CA 1
ATOM 1655 C C . ASP A 1 214 ? 6.122 2.898 -8.502 1.00 95.56 214 ASP A C 1
ATOM 1657 O O . ASP A 1 214 ? 5.707 4.014 -8.821 1.00 95.56 214 ASP A O 1
ATOM 1661 N N . ALA A 1 215 ? 7.082 2.283 -9.188 1.00 95.81 215 ALA A N 1
ATOM 1662 C CA . ALA A 1 215 ? 7.800 2.891 -10.290 1.00 95.81 215 ALA A CA 1
ATOM 1663 C C . ALA A 1 215 ? 8.196 1.846 -11.333 1.00 95.81 215 ALA A C 1
ATOM 1665 O O . ALA A 1 215 ? 8.257 0.650 -11.077 1.00 95.81 215 ALA A O 1
ATOM 1666 N N . THR A 1 216 ? 8.515 2.331 -12.520 1.00 95.94 216 THR A N 1
ATOM 1667 C CA . THR A 1 216 ? 9.285 1.610 -13.535 1.00 95.94 216 THR A CA 1
ATOM 1668 C C . THR A 1 216 ? 10.544 2.409 -13.840 1.00 95.94 216 THR A C 1
ATOM 1670 O O . THR A 1 216 ? 10.734 3.491 -13.290 1.00 95.94 216 THR A O 1
ATOM 1673 N N . ILE A 1 217 ? 11.408 1.929 -14.727 1.00 94.56 217 ILE A N 1
ATOM 1674 C CA . ILE A 1 217 ? 12.520 2.722 -15.260 1.00 94.56 217 ILE A CA 1
ATOM 1675 C C . ILE A 1 217 ? 12.340 3.009 -16.753 1.00 94.56 217 ILE A C 1
ATOM 1677 O O . ILE A 1 217 ? 11.738 2.220 -17.492 1.00 94.56 217 ILE A O 1
ATOM 1681 N N . ASN A 1 218 ? 12.856 4.150 -17.212 1.00 91.50 218 ASN A N 1
ATOM 1682 C CA . ASN A 1 218 ? 12.951 4.447 -18.645 1.00 91.50 218 ASN A CA 1
ATOM 1683 C C . ASN A 1 218 ? 14.206 3.809 -19.271 1.00 91.50 218 ASN A C 1
ATOM 1685 O O . ASN A 1 218 ? 15.047 3.260 -18.564 1.00 91.50 218 ASN A O 1
ATOM 1689 N N . ALA A 1 219 ? 14.361 3.906 -20.595 1.00 86.81 219 ALA A N 1
ATOM 1690 C CA . ALA A 1 219 ? 15.492 3.298 -21.308 1.00 86.81 219 ALA A CA 1
ATOM 1691 C C . ALA A 1 219 ? 16.871 3.848 -20.884 1.00 86.81 219 ALA A C 1
ATOM 1693 O O . ALA A 1 219 ? 17.894 3.222 -21.146 1.00 86.81 219 ALA A O 1
ATOM 1694 N N . GLN A 1 220 ? 16.918 5.015 -20.236 1.00 88.06 220 GLN A N 1
ATOM 1695 C CA . GLN A 1 220 ? 18.134 5.582 -19.647 1.00 88.06 220 GLN A CA 1
ATOM 1696 C C . GLN A 1 220 ? 18.383 5.086 -18.217 1.00 88.06 220 GLN A C 1
ATOM 1698 O O . GLN A 1 220 ? 19.410 5.434 -17.640 1.00 88.06 220 GLN A O 1
ATOM 1703 N N . GLY A 1 221 ? 17.467 4.288 -17.670 1.00 89.81 221 GLY A N 1
ATOM 1704 C CA . GLY A 1 221 ? 17.494 3.769 -16.315 1.00 89.81 221 GLY A CA 1
ATOM 1705 C C . GLY A 1 221 ? 17.129 4.796 -15.260 1.00 89.81 221 GLY A C 1
ATOM 1706 O O . GLY A 1 221 ? 17.629 4.663 -14.168 1.00 89.81 221 GLY A O 1
ATOM 1707 N N . LYS A 1 222 ? 16.349 5.836 -15.584 1.00 93.00 222 LYS A N 1
ATOM 1708 C CA . LYS A 1 222 ? 15.834 6.810 -14.608 1.00 93.00 222 LYS A CA 1
ATOM 1709 C C . LYS A 1 222 ? 14.511 6.300 -14.017 1.00 93.00 222 LYS A C 1
ATOM 1711 O O . LYS A 1 222 ? 13.666 5.866 -14.816 1.00 93.00 222 LYS A O 1
ATOM 1716 N N . PRO A 1 223 ? 14.234 6.481 -12.708 1.00 95.19 223 PRO A N 1
ATOM 1717 C CA . PRO A 1 223 ? 12.961 6.112 -12.111 1.00 95.19 223 PRO A CA 1
ATOM 1718 C C . PRO A 1 223 ? 11.818 6.886 -12.759 1.00 95.19 223 PRO A C 1
ATOM 1720 O O . PRO A 1 223 ? 11.905 8.089 -13.028 1.00 95.19 223 PRO A O 1
ATOM 1723 N N . GLN A 1 224 ? 10.733 6.179 -13.015 1.00 96.81 224 GLN A N 1
ATOM 1724 C CA . GLN A 1 224 ? 9.490 6.655 -13.592 1.00 96.81 224 GLN A CA 1
ATOM 1725 C C . GLN A 1 224 ? 8.355 6.255 -12.644 1.00 96.81 224 GLN A C 1
ATOM 1727 O O . GLN A 1 224 ? 7.808 5.157 -12.778 1.00 96.81 224 GLN A O 1
ATOM 1732 N N . PRO A 1 225 ? 8.014 7.116 -11.669 1.00 96.94 225 PRO A N 1
ATOM 1733 C CA . PRO A 1 225 ? 6.932 6.850 -10.731 1.00 96.94 225 PRO A CA 1
ATOM 1734 C C . PRO A 1 225 ? 5.613 6.597 -11.458 1.00 96.94 225 PRO A C 1
ATOM 1736 O O . PRO A 1 225 ? 5.258 7.304 -12.407 1.00 96.94 225 PRO A O 1
ATOM 1739 N N . LEU A 1 226 ? 4.877 5.597 -10.993 1.00 97.81 226 LEU A N 1
ATOM 1740 C CA . LEU A 1 226 ? 3.565 5.238 -11.503 1.00 97.81 226 LEU A CA 1
ATOM 1741 C C . LEU A 1 226 ? 2.505 5.879 -10.613 1.00 97.81 226 LEU A C 1
ATOM 1743 O O . LEU A 1 226 ? 2.551 5.752 -9.386 1.00 97.81 226 LEU A O 1
ATOM 1747 N N . PHE A 1 227 ? 1.535 6.561 -11.229 1.00 98.00 227 PHE A N 1
ATOM 1748 C CA . PHE A 1 227 ? 0.322 6.941 -10.506 1.00 98.00 227 PHE A CA 1
ATOM 1749 C C . PHE A 1 227 ? -0.329 5.659 -9.978 1.00 98.00 227 PHE A C 1
ATOM 1751 O O . PHE A 1 227 ? -0.364 4.655 -10.678 1.00 98.00 227 PHE A O 1
ATOM 1758 N N . SER A 1 228 ? -0.824 5.665 -8.756 1.00 97.38 228 SER A N 1
ATOM 1759 C CA . SER A 1 228 ? -1.481 4.541 -8.109 1.00 97.38 228 SER A CA 1
ATOM 1760 C C . SER A 1 228 ? -2.659 5.069 -7.311 1.00 97.38 228 SER A C 1
ATOM 1762 O O . SER A 1 228 ? -2.600 6.158 -6.739 1.00 97.38 228 SER A O 1
ATOM 1764 N N . ALA A 1 229 ? -3.734 4.295 -7.281 1.00 98.12 229 ALA A N 1
ATOM 1765 C CA . ALA A 1 229 ? -4.922 4.606 -6.504 1.00 98.12 229 ALA A CA 1
ATOM 1766 C C . ALA A 1 229 ? -5.448 3.328 -5.864 1.00 98.12 229 ALA A C 1
ATOM 1768 O O . ALA A 1 229 ? -5.494 2.274 -6.497 1.00 98.12 229 ALA A O 1
ATOM 1769 N N . GLN A 1 230 ? -5.854 3.420 -4.610 1.00 98.06 230 GLN A N 1
ATOM 1770 C CA . GLN A 1 230 ? -6.397 2.306 -3.853 1.00 98.06 230 GLN A CA 1
ATOM 1771 C C . GLN A 1 230 ? -7.510 2.781 -2.937 1.00 98.06 230 GLN A C 1
ATOM 1773 O O . GLN A 1 230 ? -7.503 3.923 -2.475 1.00 98.06 230 GLN A O 1
ATOM 1778 N N . GLY A 1 231 ? -8.464 1.902 -2.668 1.00 97.69 231 GLY A N 1
ATOM 1779 C CA . GLY A 1 231 ? -9.521 2.199 -1.724 1.00 97.69 231 GLY A CA 1
ATOM 1780 C C . GLY A 1 231 ? -10.318 0.981 -1.315 1.00 97.69 231 GLY A C 1
ATOM 1781 O O . GLY A 1 231 ? -10.336 -0.043 -2.000 1.00 97.69 231 GLY A O 1
ATOM 1782 N N . THR A 1 232 ? -10.984 1.127 -0.180 1.00 98.06 232 THR A N 1
ATOM 1783 C CA . THR A 1 232 ? -11.877 0.135 0.409 1.00 98.06 232 THR A CA 1
ATOM 1784 C C . THR A 1 232 ? -13.125 0.820 0.936 1.00 98.06 232 THR A C 1
ATOM 1786 O O . THR A 1 232 ? -13.086 1.962 1.399 1.00 98.06 232 THR A O 1
ATOM 1789 N N . ALA A 1 233 ? -14.240 0.108 0.869 1.00 98.19 233 ALA A N 1
ATOM 1790 C CA . ALA A 1 233 ? -15.481 0.470 1.520 1.00 98.19 233 ALA A CA 1
ATOM 1791 C C . ALA A 1 233 ? -16.101 -0.790 2.119 1.00 98.19 233 ALA A C 1
ATOM 1793 O O . ALA A 1 233 ? -16.099 -1.847 1.486 1.00 98.19 233 ALA A O 1
ATOM 1794 N N . GLY A 1 234 ? -16.640 -0.690 3.325 1.00 98.00 234 GLY A N 1
ATOM 1795 C CA . GLY A 1 234 ? -17.280 -1.809 3.992 1.00 98.00 234 GLY A CA 1
ATOM 1796 C C . GLY A 1 234 ? -18.420 -1.399 4.897 1.00 98.00 234 GLY A C 1
ATOM 1797 O O . GLY A 1 234 ? -18.478 -0.276 5.395 1.00 98.00 234 GLY A O 1
ATOM 1798 N N . ILE A 1 235 ? -19.326 -2.346 5.100 1.00 98.38 235 ILE A N 1
ATOM 1799 C CA . ILE A 1 235 ? -20.446 -2.265 6.029 1.00 98.38 235 ILE A CA 1
ATOM 1800 C C . ILE A 1 235 ? -20.275 -3.406 7.019 1.00 98.38 235 ILE A C 1
ATOM 1802 O O . ILE A 1 235 ? -20.146 -4.566 6.623 1.00 98.38 235 ILE A O 1
ATOM 1806 N N . ILE A 1 236 ? -20.296 -3.077 8.303 1.00 98.00 236 ILE A N 1
ATOM 1807 C CA . ILE A 1 236 ? -20.128 -4.026 9.394 1.00 98.00 236 ILE A CA 1
ATOM 1808 C C . ILE A 1 236 ? -21.365 -3.938 10.267 1.00 98.00 236 ILE A C 1
ATOM 1810 O O . ILE A 1 236 ? -21.746 -2.866 10.735 1.00 98.00 236 ILE A O 1
ATOM 1814 N N . ALA A 1 237 ? -22.004 -5.081 10.470 1.00 98.12 237 ALA A N 1
ATOM 1815 C CA . ALA A 1 237 ? -23.180 -5.233 11.295 1.00 98.12 237 ALA A CA 1
ATOM 1816 C C . ALA A 1 237 ? -22.874 -6.110 12.514 1.00 98.12 237 ALA A C 1
ATOM 1818 O O . ALA A 1 237 ? -22.211 -7.146 12.428 1.00 98.12 237 ALA A O 1
ATOM 1819 N N . HIS A 1 238 ? -23.457 -5.734 13.645 1.00 97.12 238 HIS A N 1
ATOM 1820 C CA . HIS A 1 238 ? -23.442 -6.455 14.911 1.00 97.12 238 HIS A CA 1
ATOM 1821 C C . HIS A 1 238 ? -24.880 -6.844 15.300 1.00 97.12 238 HIS A C 1
ATOM 1823 O O . HIS A 1 238 ? -25.476 -6.202 16.170 1.00 97.12 238 HIS A O 1
ATOM 1829 N N . PRO A 1 239 ? -25.488 -7.876 14.671 1.00 95.19 239 PRO A N 1
ATOM 1830 C CA . PRO A 1 239 ? -26.864 -8.282 14.979 1.00 95.19 239 PRO A CA 1
ATOM 1831 C C . PRO A 1 239 ? -27.065 -8.703 16.442 1.00 95.19 239 PRO A C 1
ATOM 1833 O O . PRO A 1 239 ? -28.147 -8.539 16.999 1.00 95.19 239 PRO A O 1
ATOM 1836 N N . SER A 1 240 ? -26.023 -9.248 17.076 1.00 93.50 240 SER A N 1
ATOM 1837 C CA . SER A 1 240 ? -25.982 -9.537 18.511 1.00 93.50 240 SER A CA 1
ATOM 1838 C C . SER A 1 240 ? -24.541 -9.510 19.023 1.00 93.50 240 SER A C 1
ATOM 1840 O O . SER A 1 240 ? -23.595 -9.468 18.242 1.00 93.50 240 SER A O 1
ATOM 1842 N N . ALA A 1 241 ? -24.343 -9.626 20.339 1.00 88.75 241 ALA A N 1
ATOM 1843 C CA . ALA A 1 241 ? -23.002 -9.696 20.932 1.00 88.75 241 ALA A CA 1
ATOM 1844 C C . ALA A 1 241 ? -22.150 -10.887 20.428 1.00 88.75 241 ALA A C 1
ATOM 1846 O O . ALA A 1 241 ? -20.921 -10.866 20.552 1.00 88.75 241 ALA A O 1
ATOM 1847 N N . ARG A 1 242 ? -22.795 -11.922 19.868 1.00 92.62 242 ARG A N 1
ATOM 1848 C CA . ARG A 1 242 ? -22.147 -13.149 19.380 1.00 92.62 242 ARG A CA 1
ATOM 1849 C C . ARG A 1 242 ? -21.854 -13.143 17.884 1.00 92.62 242 ARG A C 1
ATOM 1851 O O . ARG A 1 242 ? -21.056 -13.967 17.455 1.00 92.62 242 ARG A O 1
ATOM 1858 N N . PHE A 1 243 ? -22.480 -12.261 17.108 1.00 94.56 243 PHE A N 1
ATOM 1859 C CA . PHE A 1 243 ? -22.370 -12.271 15.651 1.00 94.56 243 PHE A CA 1
ATOM 1860 C C . PHE A 1 243 ? -21.855 -10.937 15.122 1.00 94.56 243 PHE A C 1
ATOM 1862 O O . PHE A 1 243 ? -22.359 -9.875 15.486 1.00 94.56 243 PHE A O 1
ATOM 1869 N N . VAL A 1 244 ? -20.877 -11.016 14.226 1.00 96.50 244 VAL A N 1
ATOM 1870 C CA . VAL A 1 244 ? -20.445 -9.908 13.372 1.00 96.50 244 VAL A CA 1
ATOM 1871 C C . VAL A 1 244 ? -20.636 -10.356 11.935 1.00 96.50 244 VAL A C 1
ATOM 1873 O O . VAL A 1 244 ? -20.182 -11.437 11.579 1.00 96.50 244 VAL A O 1
ATOM 1876 N N . VAL A 1 245 ? -21.308 -9.552 11.122 1.00 97.94 245 VAL A N 1
ATOM 1877 C CA . VAL A 1 245 ? -21.475 -9.789 9.684 1.00 97.94 245 VAL A CA 1
ATOM 1878 C C . VAL A 1 245 ? -20.885 -8.595 8.961 1.00 97.94 245 VAL A C 1
ATOM 1880 O O . VAL A 1 245 ? -21.103 -7.462 9.381 1.00 97.94 245 VAL A O 1
ATOM 1883 N N . TYR A 1 246 ? -20.130 -8.830 7.901 1.00 98.12 246 TYR A N 1
ATOM 1884 C CA . TYR A 1 246 ? -19.460 -7.766 7.172 1.00 98.12 246 TYR A CA 1
ATOM 1885 C C . TYR A 1 246 ? -19.541 -7.991 5.669 1.00 98.12 246 TYR A C 1
ATOM 1887 O O . TYR A 1 246 ? -19.536 -9.124 5.189 1.00 98.12 246 TYR A O 1
ATOM 1895 N N . GLY A 1 247 ? -19.585 -6.888 4.935 1.00 98.19 247 GLY A N 1
ATOM 1896 C CA . GLY A 1 247 ? -19.383 -6.846 3.497 1.00 98.19 247 GLY A CA 1
ATOM 1897 C C . GLY A 1 247 ? -18.355 -5.773 3.178 1.00 98.19 247 GLY A C 1
ATOM 1898 O O . GLY A 1 247 ? -18.457 -4.666 3.698 1.00 98.19 247 GLY A O 1
ATOM 1899 N N . TYR A 1 248 ? -17.380 -6.096 2.339 1.00 98.12 248 TYR A N 1
ATOM 1900 C CA . TYR A 1 248 ? -16.339 -5.184 1.890 1.00 98.12 248 TYR A CA 1
ATOM 1901 C C . TYR A 1 248 ? -16.201 -5.235 0.373 1.00 98.12 248 TYR A C 1
ATOM 1903 O O . TYR A 1 248 ? -16.340 -6.284 -0.251 1.00 98.12 248 TYR A O 1
ATOM 1911 N N . PHE A 1 249 ? -15.877 -4.092 -0.210 1.00 98.31 249 PHE A N 1
ATOM 1912 C CA . PHE A 1 249 ? -15.376 -3.975 -1.566 1.00 98.31 249 PHE A CA 1
ATOM 1913 C C . PHE A 1 249 ? -14.080 -3.180 -1.532 1.00 98.31 249 PHE A C 1
ATOM 1915 O O . PHE A 1 249 ? -13.963 -2.189 -0.807 1.00 98.31 249 PHE A O 1
ATOM 1922 N N . GLY A 1 250 ? -13.114 -3.597 -2.331 1.00 98.00 250 GLY A N 1
ATOM 1923 C CA . GLY A 1 250 ? -11.835 -2.932 -2.420 1.00 98.00 250 GLY A CA 1
ATOM 1924 C C . GLY A 1 250 ? -11.255 -2.996 -3.820 1.00 98.00 250 GLY A C 1
ATOM 1925 O O . GLY A 1 250 ? -11.537 -3.906 -4.601 1.00 98.00 250 GLY A O 1
ATOM 1926 N N . THR A 1 251 ? -10.471 -1.982 -4.165 1.00 98.06 251 THR A N 1
ATOM 1927 C CA . THR A 1 251 ? -9.845 -1.860 -5.478 1.00 98.06 251 THR A CA 1
ATOM 1928 C C . THR A 1 251 ? -8.472 -1.224 -5.358 1.00 98.06 251 THR A C 1
ATOM 1930 O O . THR A 1 251 ? -8.251 -0.330 -4.544 1.00 98.06 251 THR A O 1
ATOM 1933 N N . GLN A 1 252 ? -7.553 -1.657 -6.209 1.00 98.00 252 GLN A N 1
ATOM 1934 C CA . GLN A 1 252 ? -6.239 -1.057 -6.375 1.00 98.00 252 GLN A CA 1
ATOM 1935 C C . GLN A 1 252 ? -5.917 -0.951 -7.864 1.00 98.00 252 GLN A C 1
ATOM 1937 O O . GLN A 1 252 ? -6.248 -1.834 -8.655 1.00 98.00 252 GLN A O 1
ATOM 1942 N N . TRP A 1 253 ? -5.286 0.148 -8.247 1.00 97.44 253 TRP A N 1
ATOM 1943 C CA . TRP A 1 253 ? -4.983 0.516 -9.619 1.00 97.44 253 TRP A CA 1
ATOM 1944 C C . TRP A 1 253 ? -3.559 1.056 -9.710 1.00 97.44 253 TRP A C 1
ATOM 1946 O O . TRP A 1 253 ? -3.120 1.784 -8.817 1.00 97.44 253 TRP A O 1
ATOM 1956 N N . ALA A 1 254 ? -2.871 0.725 -10.799 1.00 97.81 254 ALA A N 1
ATOM 1957 C CA . ALA A 1 254 ? -1.578 1.291 -11.149 1.00 97.81 254 ALA A CA 1
ATOM 1958 C C . ALA A 1 254 ? -1.611 1.846 -12.570 1.00 97.81 254 ALA A C 1
ATOM 1960 O O . ALA A 1 254 ? -2.099 1.210 -13.508 1.00 97.81 254 ALA A O 1
ATOM 1961 N N . GLY A 1 255 ? -1.053 3.038 -12.715 1.00 97.81 255 GLY A N 1
ATOM 1962 C CA . GLY A 1 255 ? -0.831 3.746 -13.960 1.00 97.81 255 GLY A CA 1
ATOM 1963 C C . GLY A 1 255 ? 0.232 3.074 -14.804 1.00 97.81 255 GLY A C 1
ATOM 1964 O O . GLY A 1 255 ? 0.776 2.037 -14.447 1.00 97.81 255 GLY A O 1
ATOM 1965 N N . ARG A 1 256 ? 0.515 3.671 -15.956 1.00 96.50 256 ARG A N 1
ATOM 1966 C CA . ARG A 1 256 ? 1.520 3.182 -16.898 1.00 96.50 256 ARG A CA 1
ATOM 1967 C C . ARG A 1 256 ? 2.544 4.263 -17.167 1.00 96.50 256 ARG A C 1
ATOM 1969 O O . ARG A 1 256 ? 2.192 5.437 -17.273 1.00 96.50 256 ARG A O 1
ATOM 1976 N N . ASN A 1 257 ? 3.787 3.853 -17.336 1.00 96.88 257 ASN A N 1
ATOM 1977 C CA . ASN A 1 257 ? 4.849 4.693 -17.855 1.00 96.88 257 ASN A CA 1
ATOM 1978 C C . ASN A 1 257 ? 5.789 3.782 -18.640 1.00 96.88 257 ASN A C 1
ATOM 1980 O O . ASN A 1 257 ? 6.232 2.753 -18.138 1.00 96.88 257 ASN A O 1
ATOM 1984 N N . TYR A 1 258 ? 6.012 4.096 -19.907 1.00 95.31 258 TYR A N 1
ATOM 1985 C CA . TYR A 1 258 ? 6.647 3.166 -20.823 1.00 95.31 258 TYR A CA 1
ATOM 1986 C C . TYR A 1 258 ? 7.384 3.902 -21.932 1.00 95.31 258 TYR A C 1
ATOM 1988 O O . TYR A 1 258 ? 7.128 5.069 -22.226 1.00 95.31 258 TYR A O 1
ATOM 1996 N N . SER A 1 259 ? 8.288 3.182 -22.585 1.00 93.00 259 SER A N 1
ATOM 1997 C CA . SER A 1 259 ? 8.974 3.649 -23.785 1.00 93.00 259 SER A CA 1
ATOM 1998 C C . SER A 1 259 ? 9.135 2.505 -24.778 1.00 93.00 259 SER A C 1
ATOM 2000 O O . SER A 1 259 ? 9.126 1.333 -24.403 1.00 93.00 259 SER A O 1
ATOM 2002 N N . THR A 1 260 ? 9.260 2.834 -26.060 1.00 91.94 260 THR A N 1
ATOM 2003 C CA . THR A 1 260 ? 9.561 1.853 -27.104 1.00 91.94 260 THR A CA 1
ATOM 2004 C C . THR A 1 260 ? 10.825 2.290 -27.819 1.00 91.94 260 THR A C 1
ATOM 2006 O O . THR A 1 260 ? 10.903 3.416 -28.306 1.00 91.94 260 THR A O 1
ATOM 2009 N N . LEU A 1 261 ? 11.816 1.404 -27.868 1.00 89.81 261 LEU A N 1
ATOM 2010 C CA . LEU A 1 261 ? 13.102 1.658 -28.508 1.00 89.81 261 LEU A CA 1
ATOM 2011 C C . LEU A 1 261 ? 13.440 0.478 -29.416 1.00 89.81 261 LEU A C 1
ATOM 2013 O O . LEU A 1 261 ? 13.463 -0.663 -28.962 1.00 89.81 261 LEU A O 1
ATOM 2017 N N . ASN A 1 262 ? 13.695 0.763 -30.696 1.00 86.81 262 ASN A N 1
ATOM 2018 C CA . ASN A 1 262 ? 14.010 -0.235 -31.726 1.00 86.81 262 ASN A CA 1
ATOM 2019 C C . ASN A 1 262 ? 12.991 -1.391 -31.799 1.00 86.81 262 ASN A C 1
ATOM 2021 O O . ASN A 1 262 ? 13.363 -2.544 -31.978 1.00 86.81 262 ASN A O 1
ATOM 2025 N N . GLY A 1 263 ? 11.701 -1.083 -31.625 1.00 84.75 263 GLY A N 1
ATOM 2026 C CA . GLY A 1 263 ? 10.617 -2.073 -31.638 1.00 84.75 263 GLY A CA 1
ATOM 2027 C C . GLY A 1 263 ? 10.413 -2.830 -30.319 1.00 84.75 263 GLY A C 1
ATOM 2028 O O . GLY A 1 263 ? 9.360 -3.434 -30.139 1.00 84.75 263 GLY A O 1
ATOM 2029 N N . SER A 1 264 ? 11.346 -2.741 -29.368 1.00 88.81 264 SER A N 1
ATOM 2030 C CA . SER A 1 264 ? 11.205 -3.355 -28.044 1.00 88.81 264 SER A CA 1
ATOM 2031 C C . SER A 1 264 ? 10.387 -2.474 -27.100 1.00 88.81 264 SER A C 1
ATOM 2033 O O . SER A 1 264 ? 10.597 -1.259 -27.015 1.00 88.81 264 SER A O 1
ATOM 2035 N N . ALA A 1 265 ? 9.448 -3.094 -26.386 1.00 92.56 265 ALA A N 1
ATOM 2036 C CA . ALA A 1 265 ? 8.594 -2.458 -25.392 1.00 92.56 265 ALA A CA 1
ATOM 2037 C C . ALA A 1 265 ? 9.255 -2.495 -24.008 1.00 92.56 265 ALA A C 1
ATOM 2039 O O . ALA A 1 265 ? 9.530 -3.574 -23.494 1.00 92.56 265 ALA A O 1
ATOM 2040 N N . TYR A 1 266 ? 9.466 -1.325 -23.405 1.00 93.44 266 TYR A N 1
ATOM 2041 C CA . TYR A 1 266 ? 10.052 -1.178 -22.074 1.00 93.44 266 TYR A CA 1
ATOM 2042 C C . TYR A 1 266 ? 9.107 -0.455 -21.121 1.00 93.44 266 TYR A C 1
ATOM 2044 O O . TYR A 1 266 ? 8.357 0.440 -21.532 1.00 93.44 266 TYR A O 1
ATOM 2052 N N . GLY A 1 267 ? 9.229 -0.790 -19.842 1.00 94.25 267 GLY A N 1
ATOM 2053 C CA . GLY A 1 267 ? 8.486 -0.200 -18.742 1.00 94.25 267 GLY A CA 1
ATOM 2054 C C . GLY A 1 267 ? 7.073 -0.751 -18.585 1.00 94.25 267 GLY A C 1
ATOM 2055 O O . GLY A 1 267 ? 6.675 -1.705 -19.254 1.00 94.25 267 GLY A O 1
ATOM 2056 N N . TYR A 1 268 ? 6.308 -0.139 -17.688 1.00 96.81 268 TYR A N 1
ATOM 2057 C CA . TYR A 1 268 ? 5.049 -0.693 -17.210 1.00 96.81 268 TYR A CA 1
ATOM 2058 C C . TYR A 1 268 ? 3.837 -0.245 -18.030 1.00 96.81 268 TYR A C 1
ATOM 2060 O O . TYR A 1 268 ? 3.616 0.950 -18.246 1.00 96.81 268 TYR A O 1
ATOM 2068 N N . GLY A 1 269 ? 3.007 -1.206 -18.440 1.00 96.19 269 GLY A N 1
ATOM 2069 C CA . GLY A 1 269 ? 1.740 -0.967 -19.136 1.00 96.19 269 GLY A CA 1
ATOM 2070 C C . GLY A 1 269 ? 1.902 -0.513 -20.591 1.00 96.19 269 GLY A C 1
ATOM 2071 O O . GLY A 1 269 ? 1.053 0.222 -21.108 1.00 96.19 269 GLY A O 1
ATOM 2072 N N . ASN A 1 270 ? 2.995 -0.919 -21.245 1.00 96.06 270 ASN A N 1
ATOM 2073 C CA . ASN A 1 270 ? 3.280 -0.590 -22.640 1.00 96.06 270 ASN A CA 1
ATOM 2074 C C . ASN A 1 270 ? 2.276 -1.278 -23.598 1.00 96.06 270 ASN A C 1
ATOM 2076 O O . ASN A 1 270 ? 2.168 -2.502 -23.566 1.00 96.06 270 ASN A O 1
ATOM 2080 N N . PRO A 1 271 ? 1.586 -0.553 -24.503 1.00 95.62 271 PRO A N 1
ATOM 2081 C CA . PRO A 1 271 ? 0.678 -1.154 -25.491 1.00 95.62 271 PRO A CA 1
ATOM 2082 C C . PRO A 1 271 ? 1.339 -2.145 -26.461 1.00 95.62 271 PRO A C 1
ATOM 2084 O O . PRO A 1 271 ? 0.655 -2.988 -27.034 1.00 95.62 271 PRO A O 1
ATOM 2087 N N . ASN A 1 272 ? 2.659 -2.050 -26.644 1.00 95.19 272 ASN A N 1
ATOM 2088 C CA . ASN A 1 272 ? 3.444 -2.965 -27.474 1.00 95.19 272 ASN A CA 1
ATOM 2089 C C . ASN A 1 272 ? 3.914 -4.215 -26.705 1.00 95.19 272 ASN A C 1
ATOM 2091 O O . ASN A 1 272 ? 4.592 -5.062 -27.282 1.00 95.19 272 ASN A O 1
ATOM 2095 N N . ALA A 1 273 ? 3.581 -4.344 -25.415 1.00 93.88 273 ALA A N 1
ATOM 2096 C CA . ALA A 1 273 ? 3.836 -5.560 -24.651 1.00 93.88 273 ALA A CA 1
ATOM 2097 C C . ALA A 1 273 ? 3.085 -6.754 -25.261 1.00 93.88 273 ALA A C 1
ATOM 2099 O O . ALA A 1 273 ? 1.952 -6.612 -25.729 1.00 93.88 273 ALA A O 1
ATOM 2100 N N . ILE A 1 274 ? 3.709 -7.932 -25.254 1.00 94.56 274 ILE A N 1
ATOM 2101 C CA . ILE A 1 274 ? 3.164 -9.130 -25.898 1.00 94.56 274 ILE A CA 1
ATOM 2102 C C . ILE A 1 274 ? 2.417 -9.965 -24.856 1.00 9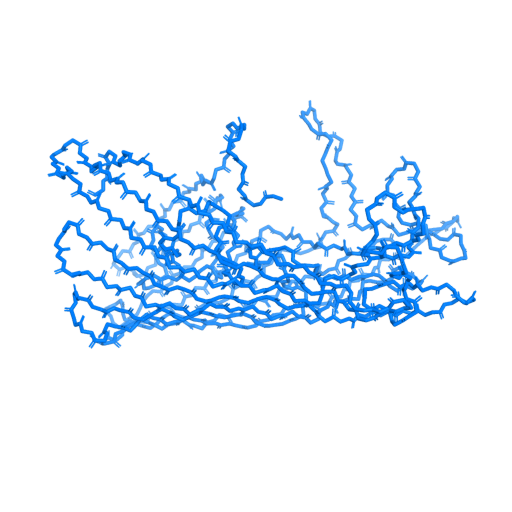4.56 274 ILE A C 1
ATOM 2104 O O . ILE A 1 274 ? 2.997 -10.465 -23.895 1.00 94.56 274 ILE A O 1
ATOM 2108 N N . ASN A 1 275 ? 1.117 -10.125 -25.080 1.00 95.50 275 ASN A N 1
ATOM 2109 C CA . ASN A 1 275 ? 0.181 -10.865 -24.237 1.00 95.50 275 ASN A CA 1
ATOM 2110 C C . ASN A 1 275 ? -0.473 -12.047 -24.977 1.00 95.50 275 ASN A C 1
ATOM 2112 O O . ASN A 1 275 ? -1.465 -12.599 -24.501 1.00 95.50 275 ASN A O 1
ATOM 2116 N N . THR A 1 276 ? 0.046 -12.439 -26.145 1.00 95.50 276 THR A N 1
ATOM 2117 C CA . THR A 1 276 ? -0.545 -13.485 -27.000 1.00 95.50 276 THR A CA 1
ATOM 2118 C C . THR A 1 276 ? -0.601 -14.856 -26.326 1.00 95.50 276 THR A C 1
ATOM 2120 O O . THR A 1 276 ? -1.476 -15.650 -26.658 1.00 95.50 276 THR A O 1
ATOM 2123 N N . GLY A 1 277 ? 0.294 -15.132 -25.371 1.00 94.56 277 GLY A N 1
ATOM 2124 C CA . GLY A 1 277 ? 0.315 -16.376 -24.600 1.00 94.56 277 GLY A CA 1
ATOM 2125 C C . GLY A 1 277 ? -0.480 -16.354 -23.296 1.00 94.56 277 GLY A C 1
ATOM 2126 O O . GLY A 1 277 ? -0.615 -17.395 -22.668 1.00 94.56 277 GLY A O 1
ATOM 2127 N N . CYS A 1 278 ? -1.015 -15.208 -22.864 1.00 94.06 278 CYS A N 1
ATOM 2128 C CA . CYS A 1 278 ? -1.499 -15.064 -21.485 1.00 94.06 278 CYS A CA 1
ATOM 2129 C C . CYS A 1 278 ? -2.755 -15.872 -21.134 1.00 94.06 278 CYS A C 1
ATOM 2131 O O . CYS A 1 278 ? -2.993 -16.120 -19.958 1.00 94.06 278 CYS A O 1
ATOM 2133 N N . ASN A 1 279 ? -3.564 -16.259 -22.125 1.00 91.38 279 ASN A N 1
ATOM 2134 C CA . ASN A 1 279 ? -4.798 -17.026 -21.907 1.00 91.38 279 ASN A CA 1
ATOM 2135 C C . ASN A 1 279 ? -4.655 -18.501 -22.315 1.00 91.38 279 ASN A C 1
ATOM 2137 O O . ASN A 1 279 ? -5.659 -19.191 -22.471 1.00 91.38 279 ASN A O 1
ATOM 2141 N N . ILE A 1 280 ? -3.430 -18.966 -22.568 1.00 91.19 280 ILE A N 1
ATOM 2142 C CA . ILE A 1 280 ? -3.162 -20.327 -23.024 1.00 91.19 280 ILE A CA 1
ATOM 2143 C C . ILE A 1 280 ? -2.224 -20.974 -22.013 1.00 91.19 280 ILE A C 1
ATOM 2145 O O . ILE A 1 280 ? -1.059 -20.592 -21.885 1.00 91.19 280 ILE A O 1
ATOM 2149 N N . GLU A 1 281 ? -2.741 -21.961 -21.289 1.00 89.62 281 GLU A N 1
ATOM 2150 C CA . GLU A 1 281 ? -1.955 -22.736 -20.335 1.00 89.62 281 GLU A CA 1
ATOM 2151 C C . GLU A 1 281 ? -0.768 -23.405 -21.041 1.00 89.62 281 GLU A C 1
ATOM 2153 O O . GLU A 1 281 ? -0.910 -23.961 -22.130 1.00 89.62 281 GLU A O 1
ATOM 2158 N N . MET A 1 282 ? 0.416 -23.332 -20.424 1.00 91.69 282 MET A N 1
ATOM 2159 C CA . MET A 1 282 ? 1.665 -23.903 -20.955 1.00 91.69 282 MET A CA 1
ATOM 2160 C C . MET A 1 282 ? 2.105 -23.355 -22.330 1.00 91.69 282 MET A C 1
ATOM 2162 O O . MET A 1 282 ? 2.924 -23.971 -23.013 1.00 91.69 282 MET A O 1
ATOM 2166 N N . SER A 1 283 ? 1.600 -22.190 -22.747 1.00 92.50 283 SER A N 1
ATOM 2167 C CA . SER A 1 283 ? 2.010 -21.545 -23.996 1.00 92.50 283 SER A CA 1
ATOM 2168 C C . SER A 1 283 ? 3.485 -21.129 -23.988 1.00 92.50 283 SER A C 1
ATOM 2170 O O . SER A 1 283 ? 3.960 -20.501 -23.047 1.00 92.50 283 SER A O 1
ATOM 2172 N N . SER A 1 284 ? 4.186 -21.386 -25.096 1.00 93.94 284 SER A N 1
ATOM 2173 C CA . SER A 1 284 ? 5.530 -20.849 -25.360 1.00 93.94 284 SER A CA 1
ATOM 2174 C C . SER A 1 284 ? 5.523 -19.395 -25.849 1.00 93.94 284 SER A C 1
ATOM 2176 O O . SER A 1 284 ? 6.578 -18.769 -25.949 1.00 93.94 284 SER A O 1
ATOM 2178 N N . MET A 1 285 ? 4.350 -18.843 -26.177 1.00 94.69 285 MET A N 1
ATOM 2179 C CA . MET A 1 285 ? 4.214 -17.440 -26.567 1.00 94.69 285 MET A CA 1
ATOM 2180 C C . MET A 1 285 ? 4.376 -16.505 -25.359 1.00 94.69 285 MET A C 1
ATOM 2182 O O . MET A 1 285 ? 3.932 -16.857 -24.264 1.00 94.69 285 MET A O 1
ATOM 2186 N N . PRO A 1 286 ? 4.922 -15.289 -25.551 1.00 92.19 286 PRO A N 1
ATOM 2187 C CA . PRO A 1 286 ? 5.140 -14.358 -24.452 1.00 92.19 286 PRO A CA 1
ATOM 2188 C C . PRO A 1 286 ? 3.846 -13.924 -23.752 1.00 92.19 286 PRO A C 1
ATOM 2190 O O . PRO A 1 286 ? 2.784 -13.786 -24.373 1.00 92.19 286 PRO A O 1
ATOM 2193 N N . CYS A 1 287 ? 3.974 -13.653 -22.454 1.00 93.56 287 CYS A N 1
ATOM 2194 C CA . CYS A 1 287 ? 2.936 -13.052 -21.634 1.00 93.56 287 CYS A CA 1
ATOM 2195 C C . CYS A 1 287 ? 3.551 -12.034 -20.667 1.00 93.56 287 CYS A C 1
ATOM 2197 O O . CYS A 1 287 ? 4.153 -12.405 -19.664 1.00 93.56 287 CYS A O 1
ATOM 2199 N N . THR A 1 288 ? 3.411 -10.745 -20.977 1.00 94.50 288 THR A N 1
ATOM 2200 C CA . THR A 1 288 ? 3.893 -9.661 -20.110 1.00 94.50 288 THR A CA 1
ATOM 2201 C C . THR A 1 288 ? 2.953 -9.397 -18.930 1.00 94.50 288 THR A C 1
ATOM 2203 O O . THR A 1 288 ? 3.414 -9.216 -17.810 1.00 94.50 288 THR A O 1
ATOM 2206 N N . ALA A 1 289 ? 1.638 -9.351 -19.176 1.00 93.19 289 ALA A N 1
ATOM 2207 C CA . ALA A 1 289 ? 0.586 -9.247 -18.156 1.00 93.19 289 ALA A CA 1
ATOM 2208 C C . ALA A 1 289 ? 0.776 -8.168 -17.060 1.00 93.19 289 ALA A C 1
ATOM 2210 O O . ALA A 1 289 ? 0.397 -8.383 -15.910 1.00 93.19 289 ALA A O 1
ATOM 2211 N N . ASN A 1 290 ? 1.285 -6.975 -17.397 1.00 95.81 290 ASN A N 1
ATOM 2212 C CA . ASN A 1 290 ? 1.358 -5.864 -16.436 1.00 95.81 290 ASN A CA 1
ATOM 2213 C C . ASN A 1 290 ? -0.025 -5.534 -15.855 1.00 95.81 290 ASN A C 1
ATOM 2215 O O . ASN A 1 290 ? -0.938 -5.162 -16.596 1.00 95.81 290 ASN A O 1
ATOM 2219 N N . ILE A 1 291 ? -0.181 -5.648 -14.536 1.00 96.56 291 ILE A N 1
ATOM 2220 C CA . ILE A 1 291 ? -1.470 -5.529 -13.847 1.00 96.56 291 ILE A CA 1
ATOM 2221 C C . ILE A 1 291 ? -1.930 -4.063 -13.805 1.00 96.56 291 ILE A C 1
ATOM 2223 O O . ILE A 1 291 ? -1.321 -3.200 -13.183 1.00 96.56 291 ILE A O 1
ATOM 2227 N N . HIS A 1 292 ? -3.058 -3.766 -14.436 1.00 96.75 292 HIS A N 1
ATOM 2228 C CA . HIS A 1 292 ? -3.664 -2.437 -14.395 1.00 96.75 292 HIS A CA 1
ATOM 2229 C C . HIS A 1 292 ? -4.484 -2.235 -13.119 1.00 96.75 292 HIS A C 1
ATOM 2231 O O . HIS A 1 292 ? -4.428 -1.181 -12.492 1.00 96.75 292 HIS A O 1
ATOM 2237 N N . SER A 1 293 ? -5.290 -3.232 -12.754 1.00 97.50 293 SER A N 1
ATOM 2238 C CA . SER A 1 293 ? -6.209 -3.123 -11.625 1.00 97.50 293 SER A CA 1
ATOM 2239 C C . SER A 1 293 ? -6.536 -4.471 -11.013 1.00 97.50 293 SER A C 1
ATOM 2241 O O . SER A 1 293 ? -6.668 -5.470 -11.725 1.00 97.50 293 SER A O 1
ATOM 2243 N N . VAL A 1 294 ? -6.761 -4.454 -9.706 1.00 97.88 294 VAL A N 1
ATOM 2244 C CA . VAL A 1 294 ? -7.275 -5.579 -8.931 1.00 97.88 294 VAL A CA 1
ATOM 2245 C C . VAL A 1 294 ? -8.472 -5.094 -8.135 1.00 97.88 294 VAL A C 1
ATOM 2247 O O . VAL A 1 294 ? -8.393 -4.049 -7.493 1.00 97.88 294 VAL A O 1
ATOM 2250 N N . MET A 1 295 ? -9.567 -5.842 -8.176 1.00 97.56 295 MET A N 1
ATOM 2251 C CA . MET A 1 295 ? -10.724 -5.609 -7.317 1.00 97.56 295 MET A CA 1
ATOM 2252 C C . MET A 1 295 ? -11.063 -6.867 -6.535 1.00 97.56 295 MET A C 1
ATOM 2254 O O . MET A 1 295 ? -10.824 -7.978 -7.011 1.00 97.56 295 MET A O 1
ATOM 2258 N N . GLU A 1 296 ? -11.659 -6.680 -5.369 1.00 97.75 296 GLU A N 1
ATOM 2259 C CA . GLU A 1 296 ? -12.140 -7.759 -4.522 1.00 97.75 296 GLU A CA 1
ATOM 2260 C C . GLU A 1 296 ? -13.451 -7.344 -3.851 1.00 97.75 296 GLU A C 1
ATOM 2262 O O . GLU A 1 296 ? -13.575 -6.236 -3.328 1.00 97.75 296 GLU A O 1
ATOM 2267 N N . GLY A 1 297 ? -14.443 -8.227 -3.901 1.00 97.75 297 GLY A N 1
ATOM 2268 C CA . GLY A 1 297 ? -15.697 -8.112 -3.169 1.00 97.75 297 GLY A CA 1
ATOM 2269 C C . GLY A 1 297 ? -15.838 -9.291 -2.221 1.00 97.75 297 GLY A C 1
ATOM 2270 O O . GLY A 1 297 ? -15.713 -10.439 -2.642 1.00 97.75 297 GLY A O 1
ATOM 2271 N N . THR A 1 298 ? -16.120 -9.007 -0.956 1.00 97.56 298 THR A N 1
ATOM 2272 C CA . THR A 1 298 ? -16.066 -9.998 0.115 1.00 97.56 298 THR A CA 1
ATOM 2273 C C . THR A 1 298 ? -17.255 -9.848 1.054 1.00 97.56 298 THR A C 1
ATOM 2275 O O . THR A 1 298 ? -17.594 -8.743 1.471 1.00 97.56 298 THR A O 1
ATOM 2278 N N . ILE A 1 299 ? -17.880 -10.964 1.422 1.00 98.12 299 ILE A N 1
ATOM 2279 C CA . ILE A 1 299 ? -18.909 -11.044 2.463 1.00 98.12 299 ILE A CA 1
ATOM 2280 C C . ILE A 1 299 ? -18.541 -12.149 3.445 1.00 98.12 299 ILE A C 1
ATOM 2282 O O . ILE A 1 299 ? -18.107 -13.229 3.048 1.00 98.12 299 ILE A O 1
ATOM 2286 N N . GLY A 1 300 ? -18.713 -11.896 4.735 1.00 97.56 300 GLY A N 1
ATOM 2287 C CA . GLY A 1 300 ? -18.384 -12.882 5.750 1.00 97.56 300 GLY A CA 1
ATOM 2288 C C . GLY A 1 300 ? -19.082 -12.645 7.075 1.00 97.56 300 GLY A C 1
ATOM 2289 O O . GLY A 1 300 ? -19.760 -11.638 7.295 1.00 97.56 300 GLY A O 1
ATOM 2290 N N . ALA A 1 301 ? -18.925 -13.619 7.961 1.00 97.69 301 ALA A N 1
ATOM 2291 C CA . ALA A 1 301 ? -19.472 -13.575 9.301 1.00 97.69 301 ALA A CA 1
ATOM 2292 C C . ALA A 1 301 ? -18.531 -14.237 10.306 1.00 97.69 301 ALA A C 1
ATOM 2294 O O . ALA A 1 301 ? -17.901 -15.250 10.009 1.00 97.69 301 ALA A O 1
ATOM 2295 N N . TRP A 1 302 ? -18.501 -13.679 11.513 1.00 97.00 302 TRP A N 1
ATOM 2296 C CA . TRP A 1 302 ? -17.859 -14.246 12.691 1.00 97.00 302 TRP A CA 1
ATOM 2297 C C . TRP A 1 302 ? -18.910 -14.604 13.731 1.00 97.00 302 TRP A C 1
ATOM 2299 O O . TRP A 1 302 ? -19.735 -13.768 14.114 1.00 97.00 302 TRP A O 1
ATOM 2309 N N . TRP A 1 303 ? -18.838 -15.833 14.229 1.00 96.31 303 TRP A N 1
ATOM 2310 C CA . TRP A 1 303 ? -19.629 -16.321 15.344 1.00 96.31 303 TRP A CA 1
ATOM 2311 C C . TRP A 1 303 ? -18.737 -16.597 16.552 1.00 96.31 303 TRP A C 1
ATOM 2313 O O . TRP A 1 303 ? -17.929 -17.524 16.561 1.00 96.31 303 TRP A O 1
ATOM 2323 N N . ARG A 1 304 ? -18.929 -15.810 17.608 1.00 94.75 304 ARG A N 1
ATOM 2324 C CA . ARG A 1 304 ? -18.296 -15.997 18.916 1.00 94.75 304 ARG A CA 1
ATOM 2325 C C . ARG A 1 304 ? -19.135 -16.970 19.731 1.00 94.75 304 ARG A C 1
ATOM 2327 O O . ARG A 1 304 ? -20.115 -16.571 20.369 1.00 94.75 304 ARG A O 1
ATOM 2334 N N . PHE A 1 305 ? -18.775 -18.247 19.692 1.00 89.12 305 PHE A N 1
ATOM 2335 C CA . PHE A 1 305 ? -19.497 -19.278 20.437 1.00 89.12 305 PHE A CA 1
ATOM 2336 C C . PHE A 1 305 ? -19.079 -19.337 21.910 1.00 89.12 305 PHE A C 1
ATOM 2338 O O . PHE A 1 305 ? -19.890 -19.717 22.754 1.00 89.12 305 PHE A O 1
ATOM 2345 N N . PHE A 1 306 ? -17.869 -18.874 22.243 1.00 87.19 306 PHE A N 1
ATOM 2346 C CA . PHE A 1 306 ? -17.424 -18.695 23.622 1.00 87.19 306 PHE A CA 1
ATOM 2347 C C . PHE A 1 306 ? -16.792 -17.317 23.818 1.00 87.19 306 PHE A C 1
ATOM 2349 O O . PHE A 1 306 ? -15.922 -16.912 23.053 1.00 87.19 306 PHE A O 1
ATOM 2356 N N . LYS A 1 307 ? -17.211 -16.611 24.871 1.00 86.88 307 LYS A N 1
ATOM 2357 C CA . LYS A 1 307 ? -16.564 -15.393 25.362 1.00 86.88 307 LYS A CA 1
ATOM 2358 C C . LYS A 1 307 ? -16.548 -15.448 26.882 1.00 86.88 307 LYS A C 1
ATOM 2360 O O . LYS A 1 307 ? -17.608 -15.472 27.506 1.00 86.88 307 LYS A O 1
ATOM 2365 N N . GLY A 1 308 ? -15.360 -15.481 27.469 1.00 84.06 308 GLY A N 1
ATOM 2366 C CA . GLY A 1 308 ? -15.192 -15.584 28.912 1.00 84.06 308 GLY A CA 1
ATOM 2367 C C . GLY A 1 308 ? -13.884 -14.968 29.388 1.00 84.06 308 GLY A C 1
ATOM 2368 O O . GLY A 1 308 ? -13.136 -14.378 28.616 1.00 84.06 308 GLY A O 1
ATOM 2369 N N . ARG A 1 309 ? -13.591 -15.142 30.680 1.00 84.62 309 ARG A N 1
ATOM 2370 C CA . ARG A 1 309 ? -12.385 -14.602 31.331 1.00 84.62 309 ARG A CA 1
ATOM 2371 C C . ARG A 1 309 ? -11.070 -15.068 30.691 1.00 84.62 309 ARG A C 1
ATOM 2373 O O . ARG A 1 309 ? -10.062 -14.387 30.826 1.00 84.62 309 ARG A O 1
ATOM 2380 N N . TYR A 1 310 ? -11.082 -16.227 30.039 1.00 84.25 310 TYR A N 1
ATOM 2381 C CA . TYR A 1 310 ? -9.897 -16.834 29.431 1.00 84.25 310 TYR A CA 1
ATOM 2382 C C . TYR A 1 310 ? -9.742 -16.503 27.943 1.00 84.25 310 TYR A C 1
ATOM 2384 O O . TYR A 1 310 ? -8.792 -16.961 27.326 1.00 84.25 310 TYR A O 1
ATOM 2392 N N . GLY A 1 311 ? -10.655 -15.719 27.366 1.00 89.69 311 GLY A N 1
ATOM 2393 C CA . GLY A 1 311 ? -10.598 -15.312 25.969 1.00 89.69 311 GLY A CA 1
ATOM 2394 C C . GLY A 1 311 ? -11.887 -15.588 25.207 1.00 89.69 311 GLY A C 1
ATOM 2395 O O . GLY A 1 311 ? -12.913 -16.004 25.761 1.00 89.69 311 GLY A O 1
ATOM 2396 N N . THR A 1 312 ? -11.808 -15.349 23.905 1.00 92.38 312 THR A N 1
ATOM 2397 C CA . THR A 1 312 ? -12.895 -15.553 22.949 1.00 92.38 312 THR A CA 1
ATOM 2398 C C . THR A 1 312 ? -12.513 -16.671 21.991 1.00 92.38 312 THR A C 1
ATOM 2400 O O . THR A 1 312 ? -11.394 -16.689 21.479 1.00 92.38 312 THR A O 1
ATOM 2403 N N . VAL A 1 313 ? -13.443 -17.588 21.731 1.00 93.88 313 VAL A N 1
ATOM 2404 C CA . VAL A 1 313 ? -13.328 -18.538 20.622 1.00 93.88 313 VAL A CA 1
ATOM 2405 C C . VAL A 1 313 ? -14.374 -18.180 19.580 1.00 93.88 313 VAL A C 1
ATOM 2407 O O . VAL A 1 313 ? -15.563 -18.036 19.896 1.00 93.88 313 VAL A O 1
ATOM 2410 N N . GLU A 1 314 ? -13.923 -18.010 18.345 1.00 95.12 314 GLU A N 1
ATOM 2411 C CA . GLU A 1 314 ? -14.768 -17.618 17.228 1.00 95.12 314 GLU A CA 1
ATOM 2412 C C . GLU A 1 314 ? -14.529 -18.487 15.999 1.00 95.12 314 GLU A C 1
ATOM 2414 O O . GLU A 1 314 ? -13.409 -18.905 15.712 1.00 95.12 314 GLU A O 1
ATOM 2419 N N . PHE A 1 315 ? -15.616 -18.760 15.286 1.00 96.44 315 PHE A N 1
ATOM 2420 C CA . PHE A 1 315 ? -15.608 -19.406 13.984 1.00 96.44 315 PHE A CA 1
ATOM 2421 C C . PHE A 1 315 ? -16.031 -18.391 12.925 1.00 96.44 315 PHE A C 1
ATOM 2423 O O . PHE A 1 315 ? -16.997 -17.650 13.126 1.00 96.44 315 PHE A O 1
ATOM 2430 N N . GLY A 1 316 ? -15.310 -18.353 11.813 1.00 96.81 316 GLY A N 1
ATOM 2431 C CA . GLY A 1 316 ? -15.545 -17.439 10.708 1.00 96.81 316 GLY A CA 1
ATOM 2432 C C . GLY A 1 316 ? -15.801 -18.177 9.406 1.00 96.81 316 GLY A C 1
ATOM 2433 O O . GLY A 1 316 ? -15.190 -19.209 9.134 1.00 96.81 316 GLY A O 1
ATOM 2434 N N . THR A 1 317 ? -16.663 -17.604 8.572 1.00 97.62 317 THR A N 1
ATOM 2435 C CA . THR A 1 317 ? -16.768 -17.964 7.155 1.00 97.62 317 THR A CA 1
ATOM 2436 C C . THR A 1 317 ? -16.771 -16.711 6.292 1.00 97.62 317 THR A C 1
ATOM 2438 O O . THR A 1 317 ? -17.271 -15.662 6.709 1.00 97.62 317 THR A O 1
ATOM 2441 N N . GLN A 1 318 ? -16.189 -16.808 5.101 1.00 97.56 318 GLN A N 1
ATOM 2442 C CA . GLN A 1 318 ? -16.088 -15.702 4.158 1.00 97.56 318 GLN A CA 1
ATOM 2443 C C . GLN A 1 318 ? -16.163 -16.219 2.724 1.00 97.56 318 GLN A C 1
ATOM 2445 O O . GLN A 1 318 ? -15.445 -17.148 2.367 1.00 97.56 318 GLN A O 1
ATOM 2450 N N . LEU A 1 319 ? -16.971 -15.562 1.898 1.00 97.31 319 LEU A N 1
ATOM 2451 C CA . LEU A 1 319 ? -16.950 -15.681 0.447 1.00 97.31 319 LEU A CA 1
ATOM 2452 C C . LEU A 1 319 ? -16.276 -14.433 -0.128 1.00 97.31 319 LEU A C 1
ATOM 2454 O O . LEU A 1 319 ? -16.714 -13.316 0.149 1.00 97.31 319 LEU A O 1
ATOM 2458 N N . ALA A 1 320 ? -15.236 -14.626 -0.930 1.00 97.00 320 ALA A N 1
ATOM 2459 C CA . ALA A 1 320 ? -14.545 -13.562 -1.646 1.00 97.00 320 ALA A CA 1
ATOM 2460 C C . ALA A 1 320 ? -14.588 -13.819 -3.154 1.00 97.00 320 ALA A C 1
ATOM 2462 O O . ALA A 1 320 ? -14.519 -14.960 -3.614 1.00 97.00 320 ALA A O 1
ATOM 2463 N N . TYR A 1 321 ? -14.698 -12.744 -3.923 1.00 97.62 321 TYR A N 1
ATOM 2464 C CA . TYR A 1 321 ? -14.542 -12.740 -5.368 1.00 97.62 321 TYR A CA 1
ATOM 2465 C C . TYR A 1 321 ? -13.509 -11.687 -5.740 1.00 97.62 321 TYR A C 1
ATOM 2467 O O . TYR A 1 321 ? -13.717 -10.499 -5.481 1.00 97.62 321 TYR A O 1
ATOM 2475 N N . SER A 1 322 ? -12.419 -12.111 -6.365 1.00 96.81 322 SER A N 1
ATOM 2476 C CA . SER A 1 322 ? -11.356 -11.231 -6.831 1.00 96.81 322 SER A CA 1
ATOM 2477 C C . SER A 1 322 ? -11.293 -11.232 -8.357 1.00 96.81 322 SER A C 1
ATOM 2479 O O . SER A 1 322 ? -11.622 -12.214 -9.026 1.00 96.81 322 SER A O 1
ATOM 2481 N N . ARG A 1 323 ? -10.887 -10.103 -8.939 1.00 97.44 323 ARG A N 1
ATOM 2482 C CA . ARG A 1 323 ? -10.610 -9.990 -10.373 1.00 97.44 323 ARG A CA 1
ATOM 2483 C C . ARG A 1 323 ? -9.356 -9.168 -10.597 1.00 97.44 323 ARG A C 1
ATOM 2485 O O . ARG A 1 323 ? -9.278 -8.015 -10.175 1.00 97.44 323 ARG A O 1
ATOM 2492 N N . VAL A 1 324 ? -8.420 -9.748 -11.336 1.00 96.44 324 VAL A N 1
ATOM 2493 C CA . VAL A 1 324 ? -7.217 -9.086 -11.841 1.00 96.44 324 VAL A CA 1
ATOM 2494 C C . VAL A 1 324 ? -7.425 -8.747 -13.307 1.00 96.44 324 VAL A C 1
ATOM 2496 O O . VAL A 1 324 ? -7.956 -9.543 -14.084 1.00 96.44 324 VAL A O 1
ATOM 2499 N N . GLN A 1 325 ? -6.976 -7.562 -13.700 1.00 97.06 325 GLN A N 1
ATOM 2500 C CA . GLN A 1 325 ? -6.985 -7.120 -15.082 1.00 97.06 325 GLN A CA 1
ATOM 2501 C C . GLN A 1 325 ? -5.641 -6.492 -15.433 1.00 97.06 325 GLN A C 1
ATOM 2503 O O . GLN A 1 325 ? -5.201 -5.552 -14.770 1.00 97.06 325 GLN A O 1
ATOM 2508 N N . ALA A 1 326 ? -5.021 -6.975 -16.505 1.00 97.06 326 ALA A N 1
ATOM 2509 C CA . ALA A 1 326 ? -3.797 -6.411 -17.051 1.00 97.06 326 ALA A CA 1
ATOM 2510 C C . ALA A 1 326 ? -4.077 -5.241 -18.011 1.00 97.06 326 ALA A C 1
ATOM 2512 O O . ALA A 1 326 ? -5.206 -5.018 -18.470 1.00 97.06 326 ALA A O 1
ATOM 2513 N N . TYR A 1 327 ? -3.030 -4.485 -18.326 1.00 97.31 327 TYR A N 1
ATOM 2514 C CA . TYR A 1 327 ? -3.023 -3.559 -19.450 1.00 97.31 327 TYR A CA 1
ATOM 2515 C C . TYR A 1 327 ? -3.246 -4.304 -20.770 1.00 97.31 327 TYR A C 1
ATOM 2517 O O . TYR A 1 327 ? -2.852 -5.458 -20.945 1.00 97.31 327 TYR A O 1
ATOM 2525 N N . GLN A 1 328 ? -3.890 -3.622 -21.717 1.00 96.00 328 GLN A N 1
ATOM 2526 C CA . GLN A 1 328 ? -4.001 -4.127 -23.078 1.00 96.00 328 GLN A CA 1
ATOM 2527 C C . GLN A 1 328 ? -2.632 -4.074 -23.759 1.00 96.00 328 GLN A C 1
ATOM 2529 O O . GLN A 1 328 ? -1.957 -3.046 -23.705 1.00 96.00 328 GLN A O 1
ATOM 2534 N N . GLY A 1 329 ? -2.275 -5.168 -24.423 1.00 94.81 329 GLY A N 1
ATOM 2535 C CA . GLY A 1 329 ? -1.088 -5.287 -25.260 1.00 94.81 329 GLY A CA 1
ATOM 2536 C C . GLY A 1 329 ? -1.406 -6.002 -26.572 1.00 94.81 329 GLY A C 1
ATOM 2537 O O . GLY A 1 329 ? -2.571 -6.261 -26.903 1.00 94.81 329 GLY A O 1
ATOM 2538 N N . VAL A 1 330 ? -0.364 -6.369 -27.310 1.00 95.19 330 VAL A N 1
ATOM 2539 C CA . VAL A 1 330 ? -0.473 -7.220 -28.499 1.00 95.19 330 VAL A CA 1
ATOM 2540 C C . VAL A 1 330 ? -1.001 -8.591 -28.074 1.00 95.19 330 VAL A C 1
ATOM 2542 O O . VAL A 1 330 ? -0.452 -9.217 -27.174 1.00 95.19 330 VAL A O 1
ATOM 2545 N N . GLY A 1 331 ? -2.080 -9.065 -28.697 1.00 92.62 331 GLY A N 1
ATOM 2546 C CA . GLY A 1 331 ? -2.752 -10.309 -28.291 1.00 92.62 331 GLY A CA 1
ATOM 2547 C C . GLY A 1 331 ? -3.874 -10.130 -27.264 1.00 92.62 331 GLY A C 1
ATOM 2548 O O . GLY A 1 331 ? -4.540 -11.102 -26.925 1.00 92.62 331 GLY A O 1
ATOM 2549 N N . GLY A 1 332 ? -4.142 -8.897 -26.816 1.00 93.88 332 GLY A N 1
ATOM 2550 C CA . GLY A 1 332 ? -5.346 -8.554 -26.059 1.00 93.88 332 GLY A CA 1
ATOM 2551 C C . GLY A 1 332 ? -5.084 -8.043 -24.644 1.00 93.88 332 GLY A C 1
ATOM 2552 O O . GLY A 1 332 ? -4.006 -7.544 -24.313 1.00 93.88 332 GLY A O 1
ATOM 2553 N N . LYS A 1 333 ? -6.127 -8.124 -23.813 1.00 95.25 333 LYS A N 1
ATOM 2554 C CA . LYS A 1 333 ? -6.172 -7.598 -22.445 1.00 95.25 333 LYS A CA 1
ATOM 2555 C C . LYS A 1 333 ? -6.447 -8.741 -21.455 1.00 95.25 333 LYS A C 1
ATOM 2557 O O . LYS A 1 333 ? -7.617 -9.026 -21.175 1.00 95.25 333 LYS A O 1
ATOM 2562 N N . PRO A 1 334 ? -5.393 -9.423 -20.973 1.00 95.56 334 PRO A N 1
ATOM 2563 C CA . PRO A 1 334 ? -5.531 -10.547 -20.055 1.00 95.56 334 PRO A CA 1
ATOM 2564 C C . PRO A 1 334 ? -6.279 -10.147 -18.786 1.00 95.56 334 PRO A C 1
ATOM 2566 O O . PRO A 1 334 ? -6.089 -9.054 -18.242 1.00 95.56 334 PRO A O 1
ATOM 2569 N N . HIS A 1 335 ? -7.140 -11.036 -18.317 1.00 95.31 335 HIS A N 1
ATOM 2570 C CA . HIS A 1 335 ? -7.828 -10.896 -17.046 1.00 95.31 335 HIS A CA 1
ATOM 2571 C C . HIS A 1 335 ? -8.158 -12.277 -16.500 1.00 95.31 335 HIS A C 1
ATOM 2573 O O . HIS A 1 335 ? -8.347 -13.221 -17.261 1.00 95.31 335 HIS A O 1
ATOM 2579 N N . THR A 1 336 ? -8.258 -12.375 -15.184 1.00 95.19 336 THR A N 1
ATOM 2580 C CA . THR A 1 336 ? -8.715 -13.586 -14.509 1.00 95.19 336 THR A CA 1
ATOM 2581 C C . THR A 1 336 ? -9.534 -13.206 -13.286 1.00 95.19 336 THR A C 1
ATOM 2583 O O . THR A 1 336 ? -9.447 -12.077 -12.790 1.00 95.19 336 THR A O 1
ATOM 2586 N N . SER A 1 337 ? -10.362 -14.132 -12.832 1.00 96.25 337 SER A N 1
ATOM 2587 C CA . SER A 1 337 ? -11.199 -13.976 -11.653 1.00 96.25 337 SER A CA 1
ATOM 2588 C C . SER A 1 337 ? -11.182 -15.245 -10.831 1.00 96.25 337 SER A C 1
ATOM 2590 O O . SER A 1 337 ? -11.136 -16.341 -11.387 1.00 96.25 337 SER A O 1
ATOM 2592 N N . GLU A 1 338 ? -11.291 -15.089 -9.522 1.00 95.44 338 GLU A N 1
ATOM 2593 C CA . GLU A 1 338 ? -11.272 -16.196 -8.582 1.00 95.44 338 GLU A CA 1
ATOM 2594 C C . GLU A 1 338 ? -12.389 -16.021 -7.553 1.00 95.44 338 GLU A C 1
ATOM 2596 O O . GLU A 1 338 ? -12.620 -14.922 -7.045 1.00 95.44 338 GLU A O 1
ATOM 2601 N N . SER A 1 339 ? -13.087 -17.114 -7.248 1.00 96.62 339 SER A N 1
ATOM 2602 C CA . SER A 1 339 ? -14.016 -17.194 -6.123 1.00 96.62 339 SER A CA 1
ATOM 2603 C C . SER A 1 339 ? -13.408 -18.070 -5.042 1.00 96.62 339 SER A C 1
ATOM 2605 O O . SER A 1 339 ? -13.025 -19.208 -5.304 1.00 96.62 339 SER A O 1
ATOM 2607 N N . GLN A 1 340 ? -13.353 -17.547 -3.824 1.00 95.44 340 GLN A N 1
ATOM 2608 C CA . GLN A 1 340 ? -12.707 -18.188 -2.689 1.00 95.44 340 GLN A CA 1
ATOM 2609 C C . GLN A 1 340 ? -13.698 -18.311 -1.537 1.00 95.44 340 GLN A C 1
ATOM 2611 O O . GLN A 1 340 ? -14.407 -17.359 -1.203 1.00 95.44 340 GLN A O 1
ATOM 2616 N N . LEU A 1 341 ? -13.733 -19.488 -0.918 1.00 96.25 341 LEU A N 1
ATOM 2617 C CA . LEU A 1 341 ? -14.498 -19.746 0.295 1.00 96.25 341 LEU A CA 1
ATOM 2618 C C . LEU A 1 341 ? -13.521 -20.052 1.427 1.00 96.25 341 LEU A C 1
ATOM 2620 O O . LEU A 1 341 ? -12.738 -20.996 1.340 1.00 96.25 341 LEU A O 1
ATOM 2624 N N . PHE A 1 342 ? -13.586 -19.259 2.489 1.00 95.44 342 PHE A N 1
ATOM 2625 C CA . PHE A 1 342 ? -12.729 -19.395 3.655 1.00 95.44 342 PHE A CA 1
ATOM 2626 C C . PHE A 1 342 ? -13.519 -19.871 4.869 1.00 95.44 342 PHE A C 1
ATOM 2628 O O . PHE A 1 342 ? -14.680 -19.499 5.077 1.00 95.44 342 PHE A O 1
ATOM 2635 N N . PHE A 1 343 ? -12.822 -20.628 5.710 1.00 95.69 343 PHE A N 1
ATOM 2636 C CA . PHE A 1 343 ? -13.248 -21.015 7.045 1.00 95.69 343 PHE A CA 1
ATOM 2637 C C . PHE A 1 343 ? -12.086 -20.788 8.006 1.00 95.69 343 PHE A C 1
ATOM 2639 O O . PHE A 1 343 ? -10.941 -21.093 7.672 1.00 95.69 343 PHE A O 1
ATOM 2646 N N . ASP A 1 344 ? -12.372 -20.252 9.186 1.00 94.81 344 ASP A N 1
ATOM 2647 C CA . ASP A 1 344 ? -11.354 -19.938 10.188 1.00 94.81 344 ASP A CA 1
ATOM 2648 C C . ASP A 1 344 ? -11.885 -20.244 11.590 1.00 94.81 344 ASP A C 1
ATOM 2650 O O . ASP A 1 344 ? -13.061 -20.033 11.888 1.00 94.81 344 ASP A O 1
ATOM 2654 N N . LEU A 1 345 ? -11.008 -20.747 12.450 1.00 94.62 345 LEU A N 1
ATOM 2655 C CA . LEU A 1 345 ? -11.249 -20.947 13.867 1.00 94.62 345 LEU A CA 1
ATOM 2656 C C . LEU A 1 345 ? -10.164 -20.194 14.637 1.00 94.62 345 LEU A C 1
ATOM 2658 O O . LEU A 1 345 ? -8.984 -20.541 14.560 1.00 94.62 345 LEU A O 1
ATOM 2662 N N . ARG A 1 346 ? -10.566 -19.200 15.432 1.00 92.25 346 ARG A N 1
ATOM 2663 C CA . ARG A 1 346 ? -9.645 -18.351 16.193 1.00 92.25 346 ARG A CA 1
ATOM 2664 C C . ARG A 1 346 ? -9.876 -18.471 17.685 1.00 92.25 346 ARG A C 1
ATOM 2666 O O . ARG A 1 346 ? -11.009 -18.467 18.164 1.00 92.25 346 ARG A O 1
ATOM 2673 N N . TYR A 1 347 ? -8.769 -18.495 18.419 1.00 92.38 347 TYR A N 1
ATOM 2674 C CA . TYR A 1 347 ? -8.742 -18.292 19.858 1.00 92.38 347 TYR A CA 1
ATOM 2675 C C . TYR A 1 347 ? -8.004 -16.991 20.170 1.00 92.38 347 TYR A C 1
ATOM 2677 O O . TYR A 1 347 ? -6.838 -16.821 19.813 1.00 92.38 347 TYR A O 1
ATOM 2685 N N . LEU A 1 348 ? -8.701 -16.069 20.829 1.00 90.12 348 LEU A N 1
ATOM 2686 C CA . LEU A 1 348 ? -8.208 -14.744 21.182 1.00 90.12 348 LEU A CA 1
ATOM 2687 C C . LEU A 1 348 ? -8.092 -14.650 22.712 1.00 90.12 348 LEU A C 1
ATOM 2689 O O . LEU A 1 348 ? -9.100 -14.405 23.379 1.00 90.12 348 LEU A O 1
ATOM 2693 N N . PRO A 1 349 ? -6.890 -14.847 23.286 1.00 85.50 349 PRO A N 1
ATOM 2694 C CA . PRO A 1 349 ? -6.714 -14.939 24.738 1.00 85.50 349 PRO A CA 1
ATOM 2695 C C . PRO A 1 349 ? -6.869 -13.602 25.486 1.00 85.50 349 PRO A C 1
ATOM 2697 O O . PRO A 1 349 ? -7.116 -13.612 26.687 1.00 85.50 349 PRO A O 1
ATOM 2700 N N . PHE A 1 350 ? -6.728 -12.456 24.804 1.00 76.31 350 PHE A N 1
ATOM 2701 C CA . PHE A 1 350 ? -6.625 -11.127 25.435 1.00 76.31 350 PHE A CA 1
ATOM 2702 C C . PHE A 1 350 ? -7.516 -10.066 24.766 1.00 76.31 350 PHE A C 1
ATOM 2704 O O . PHE A 1 350 ? -7.043 -8.973 24.452 1.00 76.31 350 PHE A O 1
ATOM 2711 N N . GLN A 1 351 ? -8.774 -10.410 24.473 1.00 63.31 351 GLN A N 1
ATOM 2712 C CA . GLN A 1 351 ? -9.691 -9.552 23.712 1.00 63.31 351 GLN A CA 1
ATOM 2713 C C . GLN A 1 351 ? -10.664 -8.749 24.574 1.00 63.31 351 GLN A C 1
ATOM 2715 O O . GLN A 1 351 ? -11.249 -9.338 25.513 1.00 63.31 351 GLN A O 1
#

Radius of gyration: 22.17 Å; chains: 1; bounding box: 61×44×63 Å